Protein AF-A0A2E7UUU8-F1 (afdb_monomer_lite)

Structure (mmCIF, N/CA/C/O backbone):
data_AF-A0A2E7UUU8-F1
#
_entry.id   AF-A0A2E7UUU8-F1
#
loop_
_atom_site.group_PDB
_atom_site.id
_atom_site.type_symbol
_atom_site.label_atom_id
_atom_site.label_alt_id
_atom_site.label_comp_id
_atom_site.label_asym_id
_atom_site.label_entity_id
_atom_site.label_seq_id
_atom_site.pdbx_PDB_ins_code
_atom_site.Cartn_x
_atom_site.Cartn_y
_atom_site.Cartn_z
_atom_site.occupancy
_atom_site.B_iso_or_equiv
_atom_site.auth_seq_id
_atom_site.auth_comp_id
_atom_site.auth_asym_id
_atom_site.auth_atom_id
_atom_site.pdbx_PDB_model_num
ATOM 1 N N . MET A 1 1 ? 66.825 -18.551 -5.274 1.00 50.34 1 MET A N 1
ATOM 2 C CA . MET A 1 1 ? 65.572 -17.836 -5.600 1.00 50.34 1 MET A CA 1
ATOM 3 C C . MET A 1 1 ? 65.590 -16.459 -4.928 1.00 50.34 1 MET A C 1
ATOM 5 O O . MET A 1 1 ? 65.254 -16.399 -3.755 1.00 50.34 1 MET A O 1
ATOM 9 N N . PRO A 1 2 ? 66.037 -15.375 -5.595 1.00 51.25 2 PRO A N 1
ATOM 10 C CA . PRO A 1 2 ? 66.200 -14.062 -4.958 1.00 51.25 2 PRO A CA 1
ATOM 11 C C . PRO A 1 2 ? 65.206 -12.990 -5.459 1.00 51.25 2 PRO A C 1
ATOM 13 O O . PRO A 1 2 ? 65.529 -11.811 -5.439 1.00 51.25 2 PRO A O 1
ATOM 16 N N . PHE A 1 3 ? 64.010 -13.362 -5.936 1.00 51.62 3 PHE A N 1
ATOM 17 C CA . PHE A 1 3 ? 63.072 -12.394 -6.539 1.00 51.62 3 PHE A CA 1
ATOM 18 C C . PHE A 1 3 ? 62.131 -11.699 -5.531 1.00 51.62 3 PHE A C 1
ATOM 20 O O . PHE A 1 3 ? 61.594 -10.640 -5.831 1.00 51.62 3 PHE A O 1
ATOM 27 N N . LEU A 1 4 ? 61.955 -12.246 -4.319 1.00 53.69 4 LEU A N 1
ATOM 28 C CA . LEU A 1 4 ? 61.066 -11.677 -3.286 1.00 53.69 4 LEU A CA 1
ATOM 29 C C . LEU A 1 4 ? 61.738 -10.620 -2.388 1.00 53.69 4 LEU A C 1
ATOM 31 O O . LEU A 1 4 ? 61.044 -9.844 -1.738 1.00 53.69 4 LEU A O 1
ATOM 35 N N . ALA A 1 5 ? 63.074 -10.564 -2.365 1.00 53.97 5 ALA A N 1
ATOM 36 C CA . ALA A 1 5 ? 63.837 -9.615 -1.545 1.00 53.97 5 ALA A CA 1
ATOM 37 C C . ALA A 1 5 ? 63.998 -8.225 -2.195 1.00 53.97 5 ALA A C 1
ATOM 39 O O . ALA A 1 5 ? 64.491 -7.304 -1.554 1.00 53.97 5 ALA A O 1
ATOM 40 N N . ALA A 1 6 ? 63.595 -8.075 -3.461 1.00 54.97 6 ALA A N 1
ATOM 41 C CA . ALA A 1 6 ? 63.676 -6.818 -4.208 1.00 54.97 6 ALA A CA 1
ATOM 42 C C . ALA A 1 6 ? 62.384 -5.983 -4.142 1.00 54.97 6 ALA A C 1
ATOM 44 O O . ALA A 1 6 ? 62.321 -4.904 -4.727 1.00 54.97 6 ALA A O 1
ATOM 45 N N . ILE A 1 7 ? 61.344 -6.475 -3.460 1.00 57.22 7 ILE A N 1
ATOM 46 C CA . ILE A 1 7 ? 60.077 -5.757 -3.309 1.00 57.22 7 ILE A CA 1
ATOM 47 C C . ILE A 1 7 ? 60.214 -4.801 -2.114 1.00 57.22 7 ILE A C 1
ATOM 49 O O . ILE A 1 7 ? 60.430 -5.272 -0.995 1.00 57.22 7 ILE A O 1
ATOM 53 N N . PRO A 1 8 ? 60.093 -3.474 -2.307 1.00 61.09 8 PRO A N 1
ATOM 54 C CA . PRO A 1 8 ? 60.174 -2.510 -1.219 1.00 61.09 8 PRO A CA 1
ATOM 55 C C . PRO A 1 8 ? 58.851 -2.525 -0.442 1.00 61.09 8 PRO A C 1
ATOM 57 O O . PRO A 1 8 ? 57.949 -1.725 -0.691 1.00 61.09 8 PRO A O 1
ATOM 60 N N . TRP A 1 9 ? 58.719 -3.477 0.483 1.00 58.19 9 TRP A N 1
ATOM 61 C CA . TRP A 1 9 ? 57.518 -3.685 1.302 1.00 58.19 9 TRP A CA 1
ATOM 62 C C . TRP A 1 9 ? 57.097 -2.433 2.080 1.00 58.19 9 TRP A C 1
ATOM 64 O O . TRP A 1 9 ? 55.903 -2.167 2.210 1.00 58.19 9 TRP A O 1
ATOM 74 N N . ASP A 1 10 ? 58.063 -1.612 2.489 1.00 58.56 10 ASP A N 1
ATOM 75 C CA . ASP A 1 10 ? 57.815 -0.335 3.164 1.00 58.56 10 ASP A CA 1
ATOM 76 C C . ASP A 1 10 ? 57.071 0.662 2.260 1.00 58.56 10 ASP A C 1
ATOM 78 O O . ASP A 1 10 ? 56.195 1.396 2.715 1.00 58.56 10 ASP A O 1
ATOM 82 N N . LEU A 1 11 ? 57.348 0.645 0.952 1.00 55.25 11 LEU A N 1
ATOM 83 C CA . LEU A 1 11 ? 56.696 1.519 -0.025 1.00 55.25 11 LEU A CA 1
ATOM 84 C C . LEU A 1 11 ? 55.253 1.067 -0.304 1.00 55.25 11 LEU A C 1
ATOM 86 O O . LEU A 1 11 ? 54.361 1.899 -0.451 1.00 55.25 11 LEU A O 1
ATOM 90 N N . ILE A 1 12 ? 55.009 -0.248 -0.313 1.00 57.72 12 ILE A N 1
ATOM 91 C CA . ILE A 1 12 ? 53.668 -0.839 -0.453 1.00 57.72 12 ILE A CA 1
ATOM 92 C C . ILE A 1 12 ? 52.821 -0.558 0.796 1.00 57.72 12 ILE A C 1
ATOM 94 O O . ILE A 1 12 ? 51.648 -0.211 0.671 1.00 57.72 12 ILE A O 1
ATOM 98 N N . GLY A 1 13 ? 53.410 -0.643 1.993 1.00 55.09 13 GLY A N 1
ATOM 99 C CA . GLY A 1 13 ? 52.732 -0.321 3.252 1.00 55.09 13 GLY A CA 1
ATOM 100 C C . GLY A 1 13 ? 52.331 1.153 3.355 1.00 55.09 13 GLY A C 1
ATOM 101 O O . GLY A 1 13 ? 51.206 1.460 3.747 1.00 55.09 13 GLY A O 1
ATOM 102 N N . VAL A 1 14 ? 53.209 2.071 2.937 1.00 57.84 14 VAL A N 1
ATOM 103 C CA . VAL A 1 14 ? 52.932 3.518 2.944 1.00 57.84 14 VAL A CA 1
ATOM 104 C C . VAL A 1 14 ? 51.894 3.902 1.884 1.00 57.84 14 VAL A C 1
ATOM 106 O O . VAL A 1 14 ? 50.966 4.653 2.187 1.00 57.84 14 VAL A O 1
ATOM 109 N N . LEU A 1 15 ? 51.990 3.357 0.666 1.00 55.34 15 LEU A N 1
ATOM 110 C CA . LEU A 1 15 ? 51.003 3.607 -0.393 1.00 55.34 15 LEU A CA 1
ATOM 111 C C . LEU A 1 15 ? 49.636 2.985 -0.066 1.00 55.34 15 LEU A C 1
ATOM 113 O O . LEU A 1 15 ? 48.609 3.628 -0.277 1.00 55.34 15 LEU A O 1
ATOM 117 N N . GLY A 1 16 ? 49.610 1.781 0.513 1.00 54.69 16 GLY A N 1
ATOM 118 C CA . GLY A 1 16 ? 48.384 1.127 0.978 1.00 54.69 16 GLY A CA 1
ATOM 119 C C . GLY A 1 16 ? 47.723 1.865 2.148 1.00 54.69 16 GLY A C 1
ATOM 120 O O . GLY A 1 16 ? 46.508 2.059 2.148 1.00 54.69 16 GLY A O 1
ATOM 121 N N . GLY A 1 17 ? 48.517 2.355 3.107 1.00 55.34 17 GLY A N 1
ATOM 122 C CA . GLY A 1 17 ? 48.031 3.172 4.222 1.00 55.34 17 GLY A CA 1
ATOM 123 C C . GLY A 1 17 ? 47.460 4.519 3.769 1.00 55.34 17 GLY A C 1
ATOM 124 O O . GLY A 1 17 ? 46.378 4.910 4.209 1.00 55.34 17 GLY A O 1
ATOM 125 N N . ALA A 1 18 ? 48.129 5.198 2.832 1.00 57.34 18 ALA A N 1
ATOM 126 C CA . ALA A 1 18 ? 47.637 6.444 2.245 1.00 57.34 18 ALA A CA 1
ATOM 127 C C . ALA A 1 18 ? 46.331 6.239 1.454 1.00 57.34 18 ALA A C 1
ATOM 129 O O . ALA A 1 18 ? 45.430 7.076 1.530 1.00 57.34 18 ALA A O 1
ATOM 130 N N . PHE A 1 19 ? 46.188 5.106 0.756 1.00 55.34 19 PHE A N 1
ATOM 131 C CA . PHE A 1 19 ? 44.967 4.751 0.027 1.00 55.34 19 PHE A CA 1
ATOM 132 C C . PHE A 1 19 ? 43.792 4.424 0.967 1.00 55.34 19 PHE A C 1
ATOM 134 O O . PHE A 1 19 ? 42.672 4.886 0.741 1.00 55.34 19 PHE A O 1
ATOM 141 N N . CYS A 1 20 ? 44.035 3.701 2.067 1.00 56.41 20 CYS A N 1
ATOM 142 C CA . CYS A 1 20 ? 43.022 3.436 3.098 1.00 56.41 20 CYS A CA 1
ATOM 143 C C . CYS A 1 20 ? 42.560 4.719 3.806 1.00 56.41 20 CYS A C 1
ATOM 145 O O . CYS A 1 20 ? 41.362 4.927 3.978 1.00 56.41 20 CYS A O 1
ATOM 147 N N . CYS A 1 21 ? 43.478 5.620 4.165 1.00 56.47 21 CYS A N 1
ATOM 148 C CA . CYS A 1 21 ? 43.104 6.900 4.770 1.00 56.47 21 CYS A CA 1
ATOM 149 C C . CYS A 1 21 ? 42.363 7.810 3.774 1.00 56.47 21 CYS A C 1
ATOM 151 O O . CYS A 1 21 ? 41.344 8.401 4.126 1.00 56.47 21 CYS A O 1
ATOM 153 N N . GLY A 1 22 ? 42.822 7.889 2.519 1.00 51.03 22 GLY A N 1
ATOM 154 C CA . GLY A 1 22 ? 42.181 8.699 1.478 1.00 51.03 22 GLY A CA 1
ATOM 155 C C . GLY A 1 22 ? 40.771 8.221 1.115 1.00 51.03 22 GLY A C 1
ATOM 156 O O . GLY A 1 22 ? 39.856 9.034 0.990 1.00 51.03 22 GLY A O 1
ATOM 157 N N . SER A 1 23 ? 40.565 6.905 1.016 1.00 56.44 23 SER A N 1
ATOM 158 C CA . SER A 1 23 ? 39.242 6.320 0.757 1.00 56.44 23 SER A CA 1
ATOM 159 C C . SER A 1 23 ? 38.276 6.511 1.928 1.00 56.44 23 SER A C 1
ATOM 161 O O . SER A 1 23 ? 37.105 6.807 1.692 1.00 56.44 23 SER A O 1
ATOM 163 N N . LEU A 1 24 ? 38.757 6.455 3.177 1.00 58.88 24 LEU A N 1
ATOM 164 C CA . LEU A 1 24 ? 37.942 6.758 4.357 1.00 58.88 24 LEU A CA 1
ATOM 165 C C . LEU A 1 24 ? 37.477 8.225 4.369 1.00 58.88 24 LEU A C 1
ATOM 167 O O . LEU A 1 24 ? 36.315 8.498 4.664 1.00 58.88 24 LEU A O 1
ATOM 171 N N . PHE A 1 25 ? 38.354 9.165 3.994 1.00 55.62 25 PHE A N 1
ATOM 172 C CA . PHE A 1 25 ? 38.006 10.585 3.874 1.00 55.62 25 PHE A CA 1
ATOM 173 C C . PHE A 1 25 ? 36.991 10.851 2.756 1.00 55.62 25 PHE A C 1
ATOM 175 O O . PHE A 1 25 ? 36.066 11.635 2.959 1.00 55.62 25 PHE A O 1
ATOM 182 N N . LEU A 1 26 ? 37.107 10.175 1.609 1.00 56.97 26 LEU A N 1
ATOM 183 C CA . LEU A 1 26 ? 36.123 10.267 0.524 1.00 56.97 26 LEU A CA 1
ATOM 184 C C . LEU A 1 26 ? 34.770 9.660 0.922 1.00 56.97 26 LEU A C 1
ATOM 186 O O . LEU A 1 26 ? 33.731 10.230 0.596 1.00 56.97 26 LEU A O 1
ATOM 190 N N . PHE A 1 27 ? 34.763 8.565 1.688 1.00 57.38 27 PHE A N 1
ATOM 191 C CA . PHE A 1 27 ? 33.538 7.980 2.242 1.00 57.38 27 PHE A CA 1
ATOM 192 C C . PHE A 1 27 ? 32.871 8.895 3.277 1.00 57.38 27 PHE A C 1
ATOM 194 O O . PHE A 1 27 ? 31.652 9.074 3.260 1.00 57.38 27 PHE A O 1
ATOM 201 N N . LEU A 1 28 ? 33.655 9.520 4.158 1.00 58.47 28 LEU A N 1
ATOM 202 C CA . LEU A 1 28 ? 33.156 10.495 5.130 1.00 58.47 28 LEU A CA 1
ATOM 203 C C . LEU A 1 28 ? 32.631 11.759 4.440 1.00 58.47 28 LEU A C 1
ATOM 205 O O . LEU A 1 28 ? 31.547 12.222 4.773 1.00 58.47 28 LEU A O 1
ATOM 209 N N . ALA A 1 29 ? 33.331 12.279 3.432 1.00 52.25 29 ALA A N 1
ATOM 210 C CA . ALA A 1 29 ? 32.868 13.423 2.650 1.00 52.25 29 ALA A CA 1
ATOM 211 C C . ALA A 1 29 ? 31.612 13.089 1.826 1.00 52.25 29 ALA A C 1
ATOM 213 O O . ALA A 1 29 ? 30.692 13.902 1.757 1.00 52.25 29 ALA A O 1
ATOM 214 N N . GLY A 1 30 ? 31.535 11.881 1.260 1.00 45.62 30 GLY A N 1
ATOM 215 C CA . GLY A 1 30 ? 30.370 11.384 0.529 1.00 45.62 30 GLY A CA 1
ATOM 216 C C . GLY A 1 30 ? 29.147 11.203 1.427 1.00 45.62 30 GLY A C 1
ATOM 217 O O . GLY A 1 30 ? 28.064 11.681 1.101 1.00 45.62 30 GLY A O 1
ATOM 218 N N . THR A 1 31 ? 29.315 10.593 2.602 1.00 54.84 31 THR A N 1
ATOM 219 C CA . THR A 1 31 ? 28.220 10.436 3.576 1.00 54.84 31 THR A CA 1
ATOM 220 C C . THR A 1 31 ? 27.781 11.779 4.155 1.00 54.84 31 THR A C 1
ATOM 222 O O . THR A 1 31 ? 26.580 12.023 4.253 1.00 54.84 31 THR A O 1
ATOM 225 N N . LEU A 1 32 ? 28.708 12.699 4.443 1.00 55.03 32 LEU A N 1
ATOM 226 C CA . LEU A 1 32 ? 28.375 14.060 4.869 1.00 55.03 32 LEU A CA 1
ATOM 227 C C . LEU A 1 32 ? 27.651 14.836 3.756 1.00 55.03 32 LEU A C 1
ATOM 229 O O . LEU A 1 32 ? 26.670 15.518 4.034 1.00 55.03 32 LEU A O 1
ATOM 233 N N . GLY A 1 33 ? 28.070 14.678 2.498 1.00 43.12 33 GLY A N 1
ATOM 234 C CA . GLY A 1 33 ? 27.409 15.253 1.324 1.00 43.12 33 GLY A CA 1
ATOM 235 C C . GLY A 1 33 ? 25.986 14.729 1.130 1.00 43.12 33 GLY A C 1
ATOM 236 O O . GLY A 1 33 ? 25.077 15.521 0.908 1.00 43.12 33 GLY A O 1
ATOM 237 N N . VAL A 1 34 ? 25.756 13.424 1.314 1.00 52.41 34 VAL A N 1
ATOM 238 C CA . VAL A 1 34 ? 24.414 12.813 1.274 1.00 52.41 34 VAL A CA 1
ATOM 239 C C . VAL A 1 34 ? 23.550 13.276 2.450 1.00 52.41 34 VAL A C 1
ATOM 241 O O . VAL A 1 34 ? 22.361 13.530 2.266 1.00 52.41 34 VAL A O 1
ATOM 244 N N . ILE A 1 35 ? 24.121 13.435 3.648 1.00 53.38 35 ILE A N 1
ATOM 245 C CA . ILE A 1 35 ? 23.406 13.955 4.825 1.00 53.38 35 ILE A CA 1
ATOM 246 C C . ILE A 1 35 ? 23.038 15.432 4.633 1.00 53.38 35 ILE A C 1
ATOM 248 O O . ILE A 1 35 ? 21.914 15.814 4.953 1.00 53.38 35 ILE A O 1
ATOM 252 N N . ILE A 1 36 ? 23.943 16.253 4.089 1.00 55.56 36 ILE A N 1
ATOM 253 C CA . ILE A 1 36 ? 23.690 17.668 3.783 1.00 55.56 36 ILE A CA 1
ATOM 254 C C . ILE A 1 36 ? 22.680 17.796 2.638 1.00 55.56 36 ILE A C 1
ATOM 256 O O . ILE A 1 36 ? 21.756 18.594 2.728 1.00 55.56 36 ILE A O 1
ATOM 260 N N . TYR A 1 37 ? 22.777 16.967 1.599 1.00 45.19 37 TYR A N 1
ATOM 261 C CA . TYR A 1 37 ? 21.795 16.935 0.518 1.00 45.19 37 TYR A CA 1
ATOM 262 C C . TYR A 1 37 ? 20.408 16.522 1.037 1.00 45.19 37 TYR A C 1
ATOM 264 O O . TYR A 1 37 ? 19.432 17.230 0.807 1.00 45.19 37 TYR A O 1
ATOM 272 N N . ARG A 1 38 ? 20.314 15.457 1.849 1.00 50.25 38 ARG A N 1
ATOM 273 C CA . ARG A 1 38 ? 19.061 15.044 2.514 1.00 50.25 38 ARG A CA 1
ATOM 274 C C . ARG A 1 38 ? 18.546 16.057 3.538 1.00 50.25 38 ARG A C 1
ATOM 276 O O . ARG A 1 38 ? 17.356 16.050 3.844 1.00 50.25 38 ARG A O 1
ATOM 283 N N . SER A 1 39 ? 19.408 16.894 4.116 1.00 45.81 39 SER A N 1
ATOM 284 C CA . SER A 1 39 ? 18.982 17.954 5.036 1.00 45.81 39 SER A CA 1
ATOM 285 C C . SER A 1 39 ? 18.522 19.208 4.294 1.00 45.81 39 SER A C 1
ATOM 287 O O . SER A 1 39 ? 17.608 19.869 4.776 1.00 45.81 39 SER A O 1
ATOM 289 N N . GLN A 1 40 ? 19.066 19.485 3.104 1.00 46.78 40 GLN A N 1
ATOM 290 C CA . GLN A 1 40 ? 18.624 20.570 2.224 1.00 46.78 40 GLN A CA 1
ATOM 291 C C . GLN A 1 40 ? 17.344 20.229 1.445 1.00 46.78 40 GLN A C 1
ATOM 293 O O . GLN A 1 40 ? 16.561 21.130 1.160 1.00 46.78 40 GLN A O 1
ATOM 298 N N . THR A 1 41 ? 17.074 18.950 1.155 1.00 41.62 41 THR A N 1
ATOM 299 C CA . THR A 1 41 ? 15.791 18.516 0.565 1.00 41.62 41 THR A CA 1
ATOM 300 C C . THR A 1 41 ? 14.657 18.403 1.585 1.00 41.62 41 THR A C 1
ATOM 302 O O . THR A 1 41 ? 13.493 18.255 1.202 1.00 41.62 41 THR A O 1
ATOM 305 N N . LYS A 1 42 ? 14.941 18.529 2.890 1.00 40.28 42 LYS A N 1
ATOM 306 C CA . LYS A 1 42 ? 13.892 18.789 3.879 1.00 40.28 42 LYS A CA 1
ATOM 307 C C . LYS A 1 42 ? 13.397 20.209 3.653 1.00 40.28 42 LYS A C 1
ATOM 309 O O . LYS A 1 42 ? 13.989 21.161 4.152 1.00 40.28 42 LYS A O 1
ATOM 314 N N . ASN A 1 43 ? 12.295 20.327 2.914 1.00 47.03 43 ASN A N 1
ATOM 315 C CA . ASN A 1 43 ? 11.516 21.556 2.837 1.00 47.03 43 ASN A CA 1
ATOM 316 C C . ASN A 1 43 ? 11.444 22.192 4.237 1.00 47.03 43 ASN A C 1
ATOM 318 O O . ASN A 1 43 ? 11.150 21.465 5.201 1.00 47.03 43 ASN A O 1
ATOM 322 N N . PRO A 1 44 ? 11.733 23.500 4.377 1.00 45.09 44 PRO A N 1
ATOM 323 C CA . PRO A 1 44 ? 11.621 24.169 5.660 1.00 45.09 44 PRO A CA 1
ATOM 324 C C . PRO A 1 44 ? 10.234 23.879 6.224 1.00 45.09 44 PRO A C 1
ATOM 326 O O . PRO A 1 44 ? 9.231 23.933 5.510 1.00 45.09 44 PRO A O 1
ATOM 329 N N . ILE A 1 45 ? 10.197 23.478 7.495 1.00 49.75 45 ILE A N 1
ATOM 330 C CA . ILE A 1 45 ? 8.948 23.276 8.218 1.00 49.75 45 ILE A CA 1
ATOM 331 C C . ILE A 1 45 ? 8.276 24.641 8.222 1.00 49.75 45 ILE A C 1
ATOM 333 O O . ILE A 1 45 ? 8.709 25.528 8.952 1.00 49.75 45 ILE A O 1
ATOM 337 N N . ASP A 1 46 ? 7.283 24.821 7.358 1.00 51.81 46 ASP A N 1
ATOM 338 C CA . ASP A 1 46 ? 6.464 26.019 7.357 1.00 51.81 46 ASP A CA 1
ATOM 339 C C . ASP A 1 46 ? 5.877 26.157 8.765 1.00 51.81 46 ASP A C 1
ATOM 341 O O . ASP A 1 46 ? 5.127 25.298 9.232 1.00 51.81 46 ASP A O 1
ATOM 345 N N . ALA A 1 47 ? 6.308 27.196 9.479 1.00 54.16 47 ALA A N 1
ATOM 346 C CA . ALA A 1 47 ? 5.894 27.462 10.851 1.00 54.16 47 ALA A CA 1
ATOM 347 C C . ALA A 1 47 ? 4.394 27.798 10.941 1.00 54.16 47 ALA A C 1
ATOM 349 O O . ALA A 1 47 ? 3.833 27.768 12.034 1.00 54.16 47 ALA A O 1
ATOM 350 N N . ASN A 1 48 ? 3.753 28.067 9.797 1.00 53.28 48 ASN A N 1
ATOM 351 C CA . ASN A 1 48 ? 2.316 28.273 9.663 1.00 53.28 48 ASN A CA 1
ATOM 352 C C . ASN A 1 48 ? 1.576 27.034 9.132 1.00 53.28 48 ASN A C 1
ATOM 354 O O . ASN A 1 48 ? 0.360 27.090 8.943 1.00 53.28 48 ASN A O 1
ATOM 358 N N . ALA A 1 49 ? 2.266 25.911 8.891 1.00 53.44 49 ALA A N 1
ATOM 359 C CA . ALA A 1 49 ? 1.597 24.676 8.512 1.00 53.44 49 ALA A CA 1
ATOM 360 C C . ALA A 1 49 ? 0.717 24.180 9.671 1.00 53.44 49 ALA A C 1
ATOM 362 O O . ALA A 1 49 ? 1.133 24.249 10.834 1.00 53.44 49 ALA A O 1
ATOM 363 N N . PRO A 1 50 ? -0.482 23.640 9.378 1.00 53.59 50 PRO A N 1
ATOM 364 C CA . PRO A 1 50 ? -1.326 23.042 10.401 1.00 53.59 50 PRO A CA 1
ATOM 365 C C . PRO A 1 50 ? -0.529 22.002 11.206 1.00 53.59 50 PRO A C 1
ATOM 367 O O . PRO A 1 50 ? 0.371 21.351 10.654 1.00 53.59 50 PRO A O 1
ATOM 370 N N . PRO A 1 51 ? -0.824 21.848 12.513 1.00 57.00 51 PRO A N 1
ATOM 371 C CA . PRO A 1 51 ? -0.088 20.940 13.379 1.00 57.00 51 PRO A CA 1
ATOM 372 C C . PRO A 1 51 ? -0.017 19.561 12.732 1.00 57.00 51 PRO A C 1
ATOM 374 O O . PRO A 1 51 ? -1.019 19.040 12.240 1.00 57.00 51 PRO A O 1
ATOM 377 N N . ARG A 1 52 ? 1.193 18.990 12.704 1.00 55.34 52 ARG A N 1
ATOM 378 C CA . ARG A 1 52 ? 1.424 17.689 12.073 1.00 55.34 52 ARG A CA 1
ATOM 379 C C . ARG A 1 52 ? 0.432 16.679 12.646 1.00 55.34 52 ARG A C 1
ATOM 381 O O . ARG A 1 52 ? 0.344 16.590 13.877 1.00 55.34 52 ARG A O 1
ATOM 388 N N . PRO A 1 53 ? -0.261 15.901 11.800 1.00 57.59 53 PRO A N 1
ATOM 389 C CA . PRO A 1 53 ? -1.099 14.838 12.306 1.00 57.59 53 PRO A CA 1
ATOM 390 C C . PRO A 1 53 ? -0.240 13.903 13.155 1.00 57.59 53 PRO A C 1
ATOM 392 O O . PRO A 1 53 ? 0.810 13.427 12.710 1.00 57.59 53 PRO A O 1
ATOM 395 N N . ARG A 1 54 ? -0.637 13.701 14.413 1.00 60.47 54 ARG A N 1
ATOM 396 C CA . ARG A 1 54 ? 0.017 12.711 15.266 1.00 60.47 54 ARG A CA 1
ATOM 397 C C . ARG A 1 54 ? -0.380 11.342 14.747 1.00 60.47 54 ARG A C 1
ATOM 399 O O . ARG A 1 54 ? -1.558 11.091 14.518 1.00 60.47 54 ARG A O 1
ATOM 406 N N . LEU A 1 55 ? 0.605 10.469 14.583 1.00 65.88 55 LEU A N 1
ATOM 407 C CA . LEU A 1 55 ? 0.348 9.071 14.281 1.00 65.88 55 LEU A CA 1
ATOM 408 C C . LEU A 1 55 ? -0.475 8.491 15.440 1.00 65.88 55 LEU A C 1
ATOM 410 O O . LEU A 1 55 ? -0.004 8.559 16.580 1.00 65.88 55 LEU A O 1
ATOM 414 N N . PRO A 1 56 ? -1.681 7.945 15.195 1.00 64.75 56 PRO A N 1
ATOM 415 C CA . PRO A 1 56 ? -2.391 7.208 16.227 1.00 64.75 56 PRO A CA 1
ATOM 416 C C . PRO A 1 56 ? -1.488 6.082 16.737 1.00 64.75 56 PRO A C 1
ATOM 418 O O . PRO A 1 56 ? -0.745 5.480 15.952 1.00 64.75 56 PRO A O 1
ATOM 421 N N . ALA A 1 57 ? -1.536 5.781 18.031 1.00 67.88 57 ALA A N 1
ATOM 422 C CA . ALA A 1 57 ? -1.043 4.486 18.479 1.00 67.88 57 ALA A CA 1
ATOM 423 C C . ALA A 1 57 ? -1.873 3.406 17.773 1.00 67.88 57 ALA A C 1
ATOM 425 O O . ALA A 1 57 ? -3.065 3.601 17.541 1.00 67.88 57 ALA A O 1
ATOM 426 N N . GLU A 1 58 ? -1.253 2.291 17.397 1.00 77.12 58 GLU A N 1
ATOM 427 C CA . GLU A 1 58 ? -2.026 1.170 16.877 1.00 77.12 58 GLU A CA 1
ATOM 428 C C . GLU A 1 58 ? -2.884 0.616 18.015 1.00 77.12 58 GLU A C 1
ATOM 430 O O . GLU A 1 58 ? -2.372 -0.002 18.952 1.00 77.12 58 GLU A O 1
ATOM 435 N N . SER A 1 59 ? -4.183 0.913 17.970 1.00 83.69 59 SER A N 1
ATOM 436 C CA . SER A 1 59 ? -5.132 0.419 18.956 1.00 83.69 59 SER A CA 1
ATOM 437 C C . SER A 1 59 ? -5.178 -1.117 18.897 1.00 83.69 59 SER A C 1
ATOM 439 O O . SER A 1 59 ? -4.935 -1.707 17.836 1.00 83.69 59 SER A O 1
ATOM 441 N N . PRO A 1 60 ? -5.519 -1.809 20.002 1.00 87.69 60 PRO A N 1
ATOM 442 C CA . PRO A 1 60 ? -5.762 -3.254 19.972 1.00 87.69 60 PRO A CA 1
ATOM 443 C C . PRO A 1 60 ? -6.781 -3.662 18.898 1.00 87.69 60 PRO A C 1
ATOM 445 O O . PRO A 1 60 ? -6.709 -4.751 18.335 1.00 87.69 60 PRO A O 1
ATOM 448 N N . GLU A 1 61 ? -7.706 -2.760 18.588 1.00 87.88 61 GLU A N 1
ATOM 449 C CA . GLU A 1 61 ? -8.740 -2.914 17.575 1.00 87.88 61 GLU A CA 1
ATOM 450 C C . GLU A 1 61 ? -8.184 -2.830 16.151 1.00 87.88 61 GLU A C 1
ATOM 452 O O . GLU A 1 61 ? -8.471 -3.708 15.338 1.00 87.88 61 GLU A O 1
ATOM 457 N N . THR A 1 62 ? -7.331 -1.840 15.865 1.00 86.12 62 THR A N 1
ATOM 458 C CA . THR A 1 62 ? -6.602 -1.749 14.589 1.00 86.12 62 THR A CA 1
ATOM 459 C C . THR A 1 62 ? -5.701 -2.968 14.400 1.00 86.12 62 THR A C 1
ATOM 461 O O . THR A 1 62 ? -5.688 -3.568 13.324 1.00 86.12 62 THR A O 1
ATOM 464 N N . ARG A 1 63 ? -5.008 -3.406 15.459 1.00 89.06 63 ARG A N 1
ATOM 465 C CA . ARG A 1 63 ? -4.199 -4.632 15.429 1.00 89.06 63 ARG A CA 1
ATOM 466 C C . ARG A 1 63 ? -5.056 -5.851 15.099 1.00 89.06 63 ARG A C 1
ATOM 468 O O . ARG A 1 63 ? -4.708 -6.622 14.211 1.00 89.06 63 ARG A O 1
ATOM 475 N N . SER A 1 64 ? -6.194 -6.005 15.772 1.00 91.00 64 SER A N 1
ATOM 476 C CA . SER A 1 64 ? -7.136 -7.093 15.502 1.00 91.00 64 SER A CA 1
ATOM 477 C C . SER A 1 64 ? -7.623 -7.070 14.052 1.00 91.00 64 SER A C 1
ATOM 479 O O . SER A 1 64 ? -7.600 -8.104 13.389 1.00 91.00 64 SER A O 1
ATOM 481 N N . MET A 1 65 ? -7.980 -5.900 13.514 1.00 91.44 65 MET A N 1
ATOM 482 C CA . MET A 1 65 ? -8.373 -5.735 12.111 1.00 91.44 65 MET A CA 1
ATOM 483 C C . MET A 1 65 ? -7.266 -6.194 11.154 1.00 91.44 65 MET A C 1
ATOM 485 O O . MET A 1 65 ? -7.537 -6.974 10.240 1.00 91.44 65 MET A O 1
ATOM 489 N N . LEU A 1 66 ? -6.020 -5.758 11.368 1.00 91.75 66 LEU A N 1
ATOM 490 C CA . LEU A 1 66 ? -4.896 -6.148 10.515 1.00 91.75 66 LEU A CA 1
ATOM 491 C C . LEU A 1 66 ? -4.713 -7.668 10.486 1.00 91.75 66 LEU A C 1
ATOM 493 O O . LEU A 1 66 ? -4.541 -8.237 9.410 1.00 91.75 66 LEU A O 1
ATOM 497 N N . LEU A 1 67 ? -4.788 -8.319 11.648 1.00 93.75 67 LEU A N 1
ATOM 498 C CA . LEU A 1 67 ? -4.518 -9.752 11.768 1.00 93.75 67 LEU A CA 1
ATOM 499 C C . LEU A 1 67 ? -5.699 -10.641 11.356 1.00 93.75 67 LEU A C 1
ATOM 501 O O . LEU A 1 67 ? -5.486 -11.715 10.802 1.00 93.75 67 LEU A O 1
ATOM 505 N N . SER A 1 68 ? -6.938 -10.216 11.616 1.00 93.31 68 SER A N 1
ATOM 506 C CA . SER A 1 68 ? -8.134 -11.049 11.408 1.00 93.31 68 SER A CA 1
ATOM 507 C C . SER A 1 68 ? -8.902 -10.739 10.125 1.00 93.31 68 SER A C 1
ATOM 509 O O . SER A 1 68 ? -9.430 -11.656 9.504 1.00 93.31 68 SER A O 1
ATOM 511 N N . VAL A 1 69 ? -8.966 -9.469 9.717 1.00 93.25 69 VAL A N 1
ATOM 512 C CA . VAL A 1 69 ? -9.740 -9.035 8.543 1.00 93.25 69 VAL A CA 1
ATOM 513 C C . VAL A 1 69 ? -8.837 -8.914 7.325 1.00 93.25 69 VAL A C 1
ATOM 515 O O . VAL A 1 69 ? -9.167 -9.401 6.251 1.00 93.25 69 VAL A O 1
ATOM 518 N N . VAL A 1 70 ? -7.679 -8.276 7.495 1.00 94.00 70 VAL A N 1
ATOM 519 C CA . VAL A 1 70 ? -6.768 -7.958 6.384 1.00 94.00 70 VAL A CA 1
ATOM 520 C C . VAL A 1 70 ? -5.768 -9.096 6.108 1.00 94.00 70 VAL A C 1
ATOM 522 O O . VAL A 1 70 ? -5.135 -9.126 5.048 1.00 94.00 70 VAL A O 1
ATOM 525 N N . GLY A 1 71 ? -5.648 -10.049 7.040 1.00 93.38 71 GLY A N 1
ATOM 526 C CA . GLY A 1 71 ? -4.851 -11.270 6.890 1.00 93.38 71 GLY A CA 1
ATOM 527 C C . GLY A 1 71 ? -3.348 -11.083 7.096 1.00 93.38 71 GLY A C 1
ATOM 528 O O . GLY A 1 71 ? -2.555 -11.884 6.605 1.00 93.38 71 GLY A O 1
ATOM 529 N N . TYR A 1 72 ? -2.934 -10.022 7.790 1.00 94.50 72 TYR A N 1
ATOM 530 C CA . TYR A 1 72 ? -1.538 -9.843 8.169 1.00 94.50 72 TYR A CA 1
ATOM 531 C C . TYR A 1 72 ? -1.115 -10.822 9.270 1.00 94.50 72 TYR A C 1
ATOM 533 O O . TYR A 1 72 ? -1.884 -11.174 10.158 1.00 94.50 72 TYR A O 1
ATOM 541 N N . GLN A 1 73 ? 0.157 -11.198 9.252 1.00 95.38 73 GLN A N 1
ATOM 542 C CA . GLN A 1 73 ? 0.838 -11.939 10.304 1.00 95.38 73 GLN A CA 1
ATOM 543 C C . GLN A 1 73 ? 1.895 -11.053 10.956 1.00 95.38 73 GLN A C 1
ATOM 545 O O . GLN A 1 73 ? 2.518 -10.216 10.297 1.00 95.38 73 GLN A O 1
ATOM 550 N N . GLU A 1 74 ? 2.112 -11.232 12.256 1.00 91.81 74 GLU A N 1
ATOM 551 C CA . GLU A 1 74 ? 3.185 -10.538 12.964 1.00 91.81 74 GLU A CA 1
ATOM 552 C C . GLU A 1 74 ? 4.544 -11.097 12.570 1.00 91.81 74 GLU A C 1
ATOM 554 O O . GLU A 1 74 ? 4.779 -12.300 12.638 1.00 91.81 74 GLU A O 1
ATOM 559 N N . SER A 1 75 ? 5.442 -10.197 12.174 1.00 86.94 75 SER A N 1
ATOM 560 C CA . SER A 1 75 ? 6.831 -10.534 11.882 1.00 86.94 75 SER A CA 1
ATOM 561 C C . SER A 1 75 ? 7.763 -9.952 12.945 1.00 86.94 75 SER A C 1
ATOM 563 O O . SER A 1 75 ? 8.608 -10.668 13.470 1.00 86.94 75 SER A O 1
ATOM 565 N N . HIS A 1 76 ? 7.603 -8.666 13.281 1.00 82.19 76 HIS A N 1
ATOM 566 C CA . HIS A 1 76 ? 8.403 -7.943 14.280 1.00 82.19 76 HIS A CA 1
ATOM 567 C C . HIS A 1 76 ? 7.540 -6.885 14.995 1.00 82.19 76 HIS A C 1
ATOM 569 O O . HIS A 1 76 ? 6.404 -6.638 14.598 1.00 82.19 76 HIS A O 1
ATOM 575 N N . THR A 1 77 ? 8.093 -6.192 16.001 1.00 78.75 77 THR A N 1
ATOM 576 C CA . THR A 1 77 ? 7.398 -5.192 16.847 1.00 78.75 77 THR A CA 1
ATOM 577 C C . THR A 1 77 ? 6.606 -4.126 16.075 1.00 78.75 77 THR A C 1
ATOM 579 O O . THR A 1 77 ? 5.596 -3.632 16.568 1.00 78.75 77 THR A O 1
ATOM 582 N N . HIS A 1 78 ? 7.034 -3.783 14.858 1.00 82.62 78 HIS A N 1
ATOM 583 C CA . HIS A 1 78 ? 6.374 -2.792 14.001 1.00 82.62 78 HIS A CA 1
ATOM 584 C C . HIS A 1 78 ? 6.132 -3.293 12.578 1.00 82.62 78 HIS A C 1
ATOM 586 O O . HIS A 1 78 ? 5.796 -2.488 11.715 1.00 82.62 78 HIS A O 1
ATOM 592 N N . ALA A 1 79 ? 6.347 -4.586 12.321 1.00 86.88 79 ALA A N 1
ATOM 593 C CA . ALA A 1 79 ? 6.316 -5.150 10.979 1.00 86.88 79 ALA A CA 1
ATOM 594 C C . ALA A 1 79 ? 5.343 -6.318 10.896 1.00 86.88 79 ALA A C 1
ATOM 596 O O . ALA A 1 79 ? 5.343 -7.225 11.736 1.00 86.88 79 ALA A O 1
ATOM 597 N N . ARG A 1 80 ? 4.544 -6.302 9.837 1.00 91.88 80 ARG A N 1
ATOM 598 C CA . ARG A 1 80 ? 3.548 -7.322 9.540 1.00 91.88 80 ARG A CA 1
ATOM 599 C C . ARG A 1 80 ? 3.648 -7.742 8.094 1.00 91.88 80 ARG A C 1
ATOM 601 O O . ARG A 1 80 ? 3.986 -6.921 7.252 1.00 91.88 80 ARG A O 1
ATOM 608 N N . VAL A 1 81 ? 3.317 -8.989 7.797 1.00 93.94 81 VAL A N 1
ATOM 609 C CA . VAL A 1 81 ? 3.400 -9.527 6.435 1.00 93.94 81 VAL A CA 1
ATOM 610 C C . VAL A 1 81 ? 2.078 -10.161 6.038 1.00 93.94 81 VAL A C 1
ATOM 612 O O . VAL A 1 81 ? 1.459 -10.840 6.848 1.00 93.94 81 VAL A O 1
ATOM 615 N N . ARG A 1 82 ? 1.643 -9.945 4.799 1.00 95.00 82 ARG A N 1
ATOM 616 C CA . ARG A 1 82 ? 0.548 -10.696 4.175 1.00 95.00 82 ARG A CA 1
ATOM 617 C C . ARG A 1 82 ? 0.925 -11.095 2.760 1.00 95.00 82 ARG A C 1
ATOM 619 O O . ARG A 1 82 ? 1.760 -10.437 2.151 1.00 95.00 82 ARG A O 1
ATOM 626 N N . GLU A 1 83 ? 0.292 -12.123 2.221 1.00 95.31 83 GLU A N 1
ATOM 627 C CA . GLU A 1 83 ? 0.417 -12.453 0.802 1.00 95.31 83 GLU A CA 1
ATOM 628 C C . GLU A 1 83 ? -0.704 -11.778 -0.000 1.00 95.31 83 GLU A C 1
ATOM 630 O O . GLU A 1 83 ? -1.861 -11.760 0.425 1.00 95.31 83 GLU A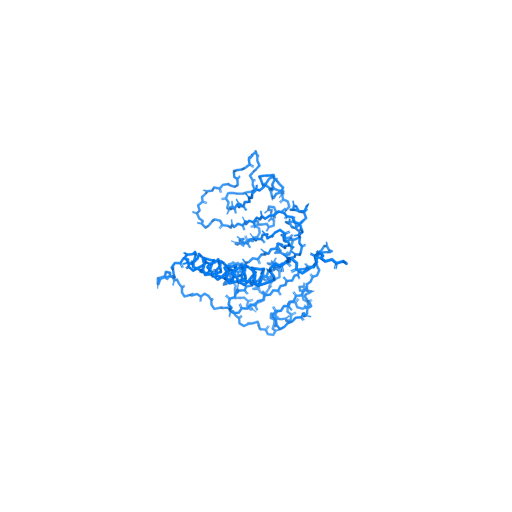 O 1
ATOM 635 N N . ARG A 1 84 ? -0.370 -11.231 -1.171 1.00 95.69 84 ARG A N 1
ATOM 6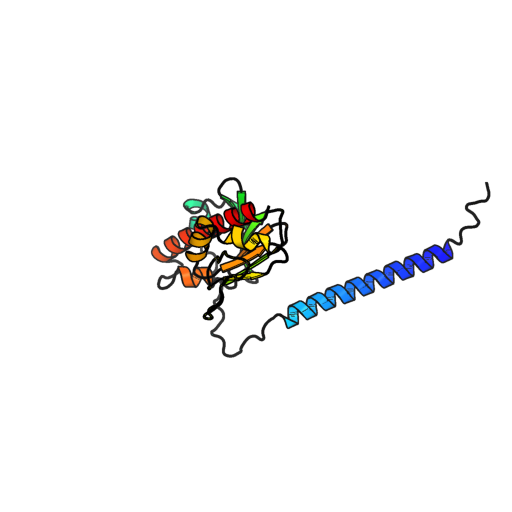36 C CA . ARG A 1 84 ? -1.333 -10.771 -2.175 1.00 95.69 84 ARG A CA 1
ATOM 637 C C . ARG A 1 84 ? -0.893 -11.295 -3.540 1.00 95.69 84 ARG A C 1
ATOM 639 O O . ARG A 1 84 ? 0.212 -10.996 -3.973 1.00 95.69 84 ARG A O 1
ATOM 646 N N . TRP A 1 85 ? -1.737 -12.104 -4.183 1.00 94.75 85 TRP A N 1
ATOM 647 C CA . TRP A 1 85 ? -1.483 -12.706 -5.506 1.00 94.75 85 TRP A CA 1
ATOM 648 C C . TRP A 1 85 ? -0.097 -13.366 -5.638 1.00 94.75 85 TRP A C 1
ATOM 650 O O . TRP A 1 85 ? 0.616 -13.157 -6.613 1.00 94.75 85 TRP A O 1
ATOM 660 N N . GLY A 1 86 ? 0.304 -14.150 -4.632 1.00 91.69 86 GLY A N 1
ATOM 661 C CA . GLY A 1 86 ? 1.597 -14.838 -4.621 1.00 91.69 86 GLY A CA 1
ATOM 662 C C . GLY A 1 86 ? 2.804 -13.958 -4.274 1.00 91.69 86 GLY A C 1
ATOM 663 O O . GLY A 1 86 ? 3.921 -14.469 -4.227 1.00 91.69 86 GLY A O 1
ATOM 664 N N . ARG A 1 87 ? 2.616 -12.658 -3.997 1.00 92.12 87 ARG A N 1
ATOM 665 C CA . ARG A 1 87 ? 3.686 -11.759 -3.541 1.00 92.12 87 ARG A CA 1
ATOM 666 C C . ARG A 1 87 ? 3.560 -11.423 -2.052 1.00 92.12 87 ARG A C 1
ATOM 668 O O . ARG A 1 87 ? 2.470 -11.074 -1.590 1.00 92.12 87 ARG A O 1
ATOM 675 N N . PRO A 1 88 ? 4.665 -11.461 -1.283 1.00 93.62 88 PRO A N 1
ATOM 676 C CA . PRO A 1 88 ? 4.664 -10.994 0.094 1.00 93.62 88 PRO A CA 1
ATOM 677 C C . PRO A 1 88 ? 4.629 -9.462 0.140 1.00 93.62 88 PRO A C 1
ATOM 679 O O . PRO A 1 88 ? 5.449 -8.783 -0.481 1.00 93.62 88 PRO A O 1
ATOM 682 N N . ILE A 1 89 ? 3.695 -8.923 0.917 1.00 95.50 89 ILE A N 1
ATOM 683 C CA . ILE A 1 89 ? 3.549 -7.503 1.225 1.00 95.50 89 ILE A CA 1
ATOM 684 C C . ILE A 1 89 ? 3.891 -7.300 2.693 1.00 95.50 89 ILE A C 1
ATOM 686 O O . ILE A 1 89 ? 3.197 -7.806 3.578 1.00 95.50 89 ILE A O 1
ATOM 690 N N . THR A 1 90 ? 4.931 -6.519 2.960 1.00 95.62 90 THR A N 1
ATOM 691 C CA . THR A 1 90 ? 5.297 -6.125 4.319 1.00 95.62 90 THR A CA 1
ATOM 692 C C . THR A 1 90 ? 4.728 -4.749 4.617 1.00 95.62 90 THR A C 1
ATOM 694 O O . THR A 1 90 ? 4.905 -3.826 3.835 1.00 95.62 90 THR A O 1
ATOM 697 N N . TYR A 1 91 ? 4.054 -4.613 5.750 1.00 93.12 91 TYR A N 1
ATOM 698 C CA . TYR A 1 91 ? 3.562 -3.360 6.301 1.00 93.12 91 TYR A CA 1
ATOM 699 C C . TYR A 1 91 ? 4.382 -2.986 7.531 1.00 93.12 91 TYR A C 1
ATOM 701 O O . TYR A 1 91 ? 4.511 -3.799 8.453 1.00 93.12 91 TYR A O 1
ATOM 709 N N . THR A 1 92 ? 4.894 -1.759 7.574 1.00 90.69 92 THR A N 1
ATOM 710 C CA . THR A 1 92 ? 5.543 -1.195 8.757 1.00 90.69 92 THR A CA 1
ATOM 711 C C . THR A 1 92 ? 4.920 0.134 9.150 1.00 90.69 92 THR A C 1
ATOM 713 O O . THR A 1 92 ? 4.494 0.917 8.304 1.00 90.69 92 THR A O 1
ATOM 716 N N . ARG A 1 93 ? 4.857 0.404 10.457 1.00 86.75 93 ARG A N 1
ATOM 717 C CA . ARG A 1 93 ? 4.384 1.691 10.978 1.00 86.75 93 ARG A CA 1
ATOM 718 C C . ARG A 1 93 ? 5.217 2.143 12.162 1.00 86.75 93 ARG A C 1
ATOM 720 O O . ARG A 1 93 ? 5.270 1.450 13.176 1.00 86.75 93 ARG A O 1
ATOM 727 N N . THR A 1 94 ? 5.821 3.323 12.057 1.00 82.00 94 THR A N 1
ATOM 728 C CA . THR A 1 94 ? 6.656 3.900 13.120 1.00 82.00 94 THR A CA 1
ATOM 729 C C . THR A 1 94 ? 6.337 5.379 13.349 1.00 82.00 94 THR A C 1
ATOM 731 O O . THR A 1 94 ? 5.886 6.061 12.427 1.00 82.00 94 THR A O 1
ATOM 734 N N . PRO A 1 95 ? 6.597 5.914 14.561 1.00 77.38 95 PRO A N 1
ATOM 735 C CA . PRO A 1 95 ? 6.447 7.338 14.860 1.00 77.38 95 PRO A CA 1
ATOM 736 C C . PRO A 1 95 ? 7.259 8.282 13.957 1.00 77.38 95 PRO A C 1
ATOM 738 O O . PRO A 1 95 ? 6.883 9.438 13.770 1.00 77.38 95 PRO A O 1
ATOM 741 N N . THR A 1 96 ? 8.402 7.814 13.452 1.00 73.06 96 THR A N 1
ATOM 742 C CA . THR A 1 96 ? 9.369 8.614 12.689 1.00 73.06 96 THR A CA 1
ATOM 743 C C . THR A 1 96 ? 9.089 8.608 11.198 1.00 73.06 96 THR A C 1
ATOM 745 O O . THR A 1 96 ? 9.197 9.659 10.567 1.00 73.06 96 THR A O 1
ATOM 748 N N . ASP A 1 97 ? 8.699 7.456 10.656 1.00 71.44 97 ASP A N 1
ATOM 749 C CA . ASP A 1 97 ? 8.660 7.229 9.212 1.00 71.44 97 ASP A CA 1
ATOM 750 C C . ASP A 1 97 ? 7.226 7.159 8.674 1.00 71.44 97 ASP A C 1
ATOM 752 O O . ASP A 1 97 ? 7.027 7.206 7.469 1.00 71.44 97 ASP A O 1
ATOM 756 N N . GLY A 1 98 ? 6.206 7.108 9.537 1.00 85.38 98 GLY A N 1
ATOM 757 C CA . GLY A 1 98 ? 4.816 6.962 9.106 1.00 85.38 98 GLY A CA 1
ATOM 758 C C . GLY A 1 98 ? 4.463 5.505 8.830 1.00 85.38 98 GLY A C 1
ATOM 759 O O . GLY A 1 98 ? 4.906 4.622 9.566 1.00 85.38 98 GLY A O 1
ATOM 760 N N . ALA A 1 99 ? 3.627 5.258 7.821 1.00 89.12 99 ALA A N 1
ATOM 761 C CA . ALA A 1 99 ? 3.259 3.910 7.399 1.00 89.12 99 ALA A CA 1
ATOM 762 C C . ALA A 1 99 ? 3.835 3.592 6.019 1.00 89.12 99 ALA A C 1
ATOM 764 O O . ALA A 1 99 ? 3.737 4.401 5.101 1.00 89.12 99 ALA A O 1
ATOM 765 N N . HIS A 1 100 ? 4.401 2.398 5.881 1.00 92.56 100 HIS A N 1
ATOM 766 C CA . HIS A 1 100 ? 5.001 1.915 4.646 1.00 92.56 100 HIS A CA 1
ATOM 767 C C . HIS A 1 100 ? 4.457 0.540 4.319 1.00 92.56 100 HIS A C 1
ATOM 769 O O . HIS A 1 100 ? 4.275 -0.299 5.203 1.00 92.56 100 HIS A O 1
ATOM 775 N N . TRP A 1 101 ? 4.253 0.296 3.036 1.00 95.81 101 TRP A N 1
ATOM 776 C CA . TRP A 1 101 ? 4.001 -1.030 2.505 1.00 95.81 101 TRP A CA 1
ATOM 777 C C . TRP A 1 101 ? 5.042 -1.300 1.442 1.00 95.81 101 TRP A C 1
ATOM 779 O O . TRP A 1 101 ? 5.267 -0.442 0.599 1.00 95.81 101 TRP A O 1
ATOM 789 N N . PHE A 1 102 ? 5.656 -2.474 1.443 1.00 94.94 102 PHE A N 1
ATOM 790 C CA . PHE A 1 102 ? 6.605 -2.816 0.396 1.00 94.94 102 PHE A CA 1
ATOM 791 C C . PHE A 1 102 ? 6.504 -4.271 -0.034 1.00 94.94 102 PHE A C 1
ATOM 793 O O . PHE A 1 102 ? 6.101 -5.150 0.734 1.00 94.94 102 PHE A O 1
ATOM 800 N N . THR A 1 103 ? 6.905 -4.512 -1.276 1.00 94.81 103 THR A N 1
ATOM 801 C CA . THR A 1 103 ? 7.098 -5.844 -1.843 1.00 94.81 103 THR A CA 1
ATOM 802 C C . THR A 1 103 ? 8.393 -5.882 -2.639 1.00 94.81 103 THR A C 1
ATOM 804 O O . THR A 1 103 ? 8.830 -4.866 -3.179 1.00 94.81 103 THR A O 1
ATOM 807 N N . ILE A 1 104 ? 9.029 -7.050 -2.684 1.00 91.81 104 ILE A N 1
ATOM 808 C CA . ILE A 1 104 ? 10.278 -7.241 -3.422 1.00 91.81 104 ILE A CA 1
ATOM 809 C C . ILE A 1 104 ? 9.959 -7.280 -4.919 1.00 91.81 104 ILE A C 1
ATOM 811 O O . ILE A 1 104 ? 9.081 -8.027 -5.359 1.00 91.81 104 ILE A O 1
ATOM 815 N N . ALA A 1 105 ? 10.701 -6.494 -5.690 1.00 88.88 105 ALA A N 1
ATOM 816 C CA . ALA A 1 105 ? 10.604 -6.419 -7.139 1.00 88.88 105 ALA A CA 1
ATOM 817 C C . ALA A 1 105 ? 11.976 -6.048 -7.704 1.00 88.88 105 ALA A C 1
ATOM 819 O O . ALA A 1 105 ? 12.535 -5.019 -7.342 1.00 88.88 105 ALA A O 1
ATOM 820 N N . SER A 1 106 ? 12.539 -6.894 -8.562 1.00 87.25 106 SER A N 1
ATOM 821 C CA . SER A 1 106 ? 13.790 -6.583 -9.255 1.00 87.25 106 SER A CA 1
ATOM 822 C C . SER A 1 106 ? 13.457 -5.916 -10.574 1.00 87.25 106 SER A C 1
ATOM 824 O O . SER A 1 106 ? 12.874 -6.562 -11.434 1.00 87.25 106 SER A O 1
ATOM 826 N N . GLY A 1 107 ? 13.798 -4.644 -10.716 1.00 85.50 107 GLY A N 1
ATOM 827 C CA . GLY A 1 107 ? 13.334 -3.865 -11.851 1.00 85.50 107 GLY A CA 1
ATOM 828 C C . GLY A 1 107 ? 13.893 -2.457 -11.854 1.00 85.50 107 GLY A C 1
ATOM 829 O O . GLY A 1 107 ? 14.931 -2.183 -11.251 1.00 85.50 107 GLY A O 1
ATOM 830 N N . SER A 1 108 ? 13.183 -1.566 -12.526 1.00 86.06 108 SER A N 1
ATOM 831 C CA . SER A 1 108 ? 13.630 -0.191 -12.717 1.00 86.06 108 SER A CA 1
ATOM 832 C C . SER A 1 108 ? 13.321 0.722 -11.532 1.00 86.06 108 SER A C 1
ATOM 834 O O . SER A 1 108 ? 12.341 0.542 -10.797 1.00 86.06 108 SER A O 1
ATOM 836 N N . GLU A 1 109 ? 14.179 1.726 -11.349 1.00 87.94 109 GLU A N 1
ATOM 837 C CA . GLU A 1 109 ? 13.977 2.785 -10.365 1.00 87.94 109 GLU A CA 1
ATOM 838 C C . GLU A 1 109 ? 12.890 3.754 -10.843 1.00 87.94 109 GLU A C 1
ATOM 840 O O . GLU A 1 109 ? 12.874 4.208 -11.997 1.00 87.94 109 GLU A O 1
ATOM 845 N N . LEU A 1 110 ? 11.962 4.079 -9.943 1.00 87.38 110 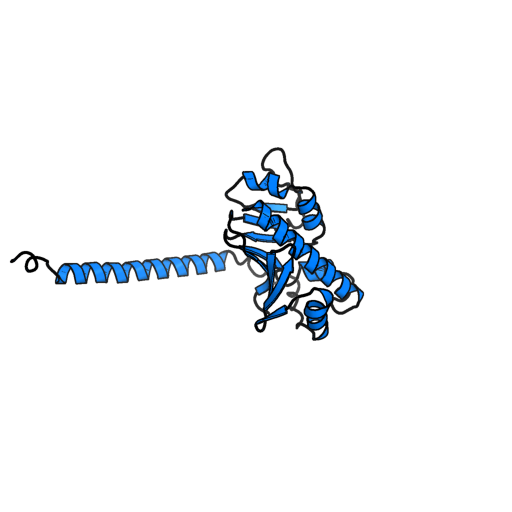LEU A N 1
ATOM 846 C CA . LEU A 1 110 ? 10.916 5.055 -10.216 1.00 87.38 110 LEU A CA 1
ATOM 847 C C . LEU A 1 110 ? 10.401 5.717 -8.944 1.00 87.38 110 LEU A C 1
ATOM 849 O O . LEU A 1 110 ? 10.425 5.142 -7.861 1.00 87.38 110 LEU A O 1
ATOM 853 N N . GLU A 1 111 ? 9.854 6.913 -9.097 1.00 88.12 111 GLU A N 1
ATOM 854 C CA . GLU A 1 111 ? 9.078 7.612 -8.080 1.00 88.12 111 GLU A CA 1
ATOM 855 C C . GLU A 1 111 ? 7.758 8.059 -8.715 1.00 88.12 111 GLU A C 1
ATOM 857 O O . GLU A 1 111 ? 7.756 8.833 -9.674 1.00 88.12 111 GLU A O 1
ATOM 862 N N . LEU A 1 112 ? 6.630 7.576 -8.193 1.00 87.06 112 LEU A N 1
ATOM 863 C CA . LEU A 1 112 ? 5.286 7.946 -8.632 1.00 87.06 112 LEU A CA 1
ATOM 864 C C . LEU A 1 112 ? 4.566 8.675 -7.492 1.00 87.06 112 LEU A C 1
ATOM 866 O O . LEU A 1 112 ? 4.313 8.101 -6.435 1.00 87.06 112 LEU A O 1
ATOM 870 N N . THR A 1 113 ? 4.238 9.948 -7.700 1.00 84.19 113 THR A N 1
ATOM 871 C CA . THR A 1 113 ? 3.646 10.825 -6.673 1.00 84.19 113 THR A CA 1
ATOM 872 C C . THR A 1 113 ? 2.397 11.537 -7.177 1.00 84.19 113 THR A C 1
ATOM 874 O O . THR A 1 113 ? 2.297 11.876 -8.354 1.00 84.19 113 THR A O 1
ATOM 877 N N . GLU A 1 114 ? 1.438 11.799 -6.290 1.00 76.62 114 GLU A N 1
ATOM 878 C CA . GLU A 1 114 ? 0.289 12.655 -6.595 1.00 76.62 114 GLU A CA 1
ATOM 879 C C . GLU A 1 114 ? 0.679 14.149 -6.587 1.00 76.62 114 GLU A C 1
ATOM 881 O O . GLU A 1 114 ? 1.361 14.647 -5.684 1.00 76.62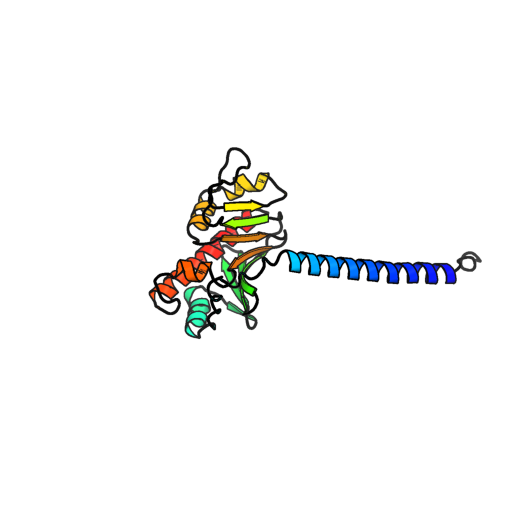 114 GLU A O 1
ATOM 886 N N . ARG A 1 115 ? 0.211 14.902 -7.586 1.00 70.00 115 ARG A N 1
ATOM 887 C CA . ARG A 1 115 ? 0.385 16.353 -7.705 1.00 70.00 115 ARG A CA 1
ATOM 888 C C . ARG A 1 115 ? -0.752 17.066 -6.969 1.00 70.00 115 ARG A C 1
ATOM 890 O O . ARG A 1 115 ? -1.881 17.111 -7.443 1.00 70.00 115 ARG A O 1
ATOM 897 N N . ASN A 1 116 ? -0.451 17.704 -5.836 1.00 56.47 116 ASN A N 1
ATOM 898 C CA . ASN A 1 116 ? -1.436 18.522 -5.114 1.00 56.47 116 ASN A CA 1
ATOM 899 C C . ASN A 1 116 ? -1.887 19.734 -5.971 1.00 56.47 116 ASN A C 1
ATOM 901 O O . ASN A 1 116 ? -1.201 20.758 -6.013 1.00 56.47 116 ASN A O 1
ATOM 905 N N . GLY A 1 117 ? -3.048 19.638 -6.629 1.00 45.59 117 GLY A N 1
ATOM 906 C CA . GLY A 1 117 ? -3.794 20.787 -7.165 1.00 45.59 117 GLY A CA 1
ATOM 907 C C . GLY A 1 117 ? -3.187 21.518 -8.372 1.00 45.59 117 GLY A C 1
ATOM 908 O O . GLY A 1 117 ? -3.428 22.715 -8.527 1.00 45.59 117 GLY A O 1
ATOM 909 N N . ARG A 1 118 ? -2.401 20.851 -9.229 1.00 36.16 118 ARG A N 1
ATOM 910 C CA . ARG A 1 118 ? -1.925 21.429 -10.504 1.00 36.16 118 ARG A CA 1
ATOM 911 C C . ARG A 1 118 ? -2.117 20.432 -11.653 1.00 36.16 118 ARG A C 1
ATOM 913 O O . ARG A 1 118 ? -1.679 19.297 -11.486 1.00 36.16 118 ARG A O 1
ATOM 920 N N . PRO A 1 119 ? -2.695 20.840 -12.800 1.00 35.84 119 PRO A N 1
ATOM 921 C CA . PRO A 1 119 ? -2.834 19.962 -13.956 1.00 35.84 119 PRO A CA 1
ATOM 922 C C . PRO A 1 119 ? -1.460 19.603 -14.530 1.00 35.84 119 PRO A C 1
ATOM 924 O O . PRO A 1 119 ? -0.585 20.464 -14.674 1.00 35.84 119 PRO A O 1
ATOM 927 N N . GLY A 1 120 ? -1.278 18.336 -14.889 1.00 39.50 120 GLY A N 1
ATOM 928 C CA . GLY A 1 120 ? -0.220 17.913 -15.795 1.00 39.50 120 GLY A CA 1
ATOM 929 C C . GLY A 1 120 ? 0.001 16.407 -15.771 1.00 39.50 120 GLY A C 1
ATOM 930 O O . GLY A 1 120 ? 0.635 15.896 -14.850 1.00 39.50 120 GLY A O 1
ATOM 931 N N . GLY A 1 121 ? -0.494 15.777 -16.840 1.00 42.56 121 GLY A N 1
ATOM 932 C CA . GLY A 1 121 ? -0.287 14.392 -17.264 1.00 42.56 121 GLY A CA 1
ATOM 933 C C . GLY A 1 121 ? 1.115 13.860 -17.050 1.00 42.56 121 GLY A C 1
ATOM 934 O O . GLY A 1 121 ? 2.101 14.583 -17.209 1.00 42.56 121 GLY A O 1
ATOM 935 N N . VAL A 1 122 ? 1.190 12.548 -16.850 1.00 44.06 122 VAL A N 1
ATOM 936 C CA . VAL A 1 122 ? 2.272 11.751 -17.433 1.00 44.06 122 VAL A CA 1
ATOM 937 C C . VAL A 1 122 ? 2.320 12.074 -18.934 1.00 44.06 122 VAL A C 1
ATOM 939 O O . VAL A 1 122 ? 1.447 11.661 -19.691 1.00 44.06 122 VAL A O 1
ATOM 942 N N . LEU A 1 123 ? 3.287 12.897 -19.347 1.00 45.03 123 LEU A N 1
ATOM 943 C CA . LEU A 1 123 ? 3.584 13.191 -20.749 1.00 45.03 123 LEU A CA 1
ATOM 944 C C . LEU A 1 123 ? 4.857 12.443 -21.131 1.00 45.03 123 LEU A C 1
ATOM 946 O O . LEU A 1 123 ? 5.959 12.981 -21.062 1.00 45.03 123 LEU A O 1
ATOM 950 N N . THR A 1 124 ? 4.684 11.193 -21.531 1.00 39.34 124 THR A N 1
ATOM 951 C CA . THR A 1 124 ? 5.750 10.336 -22.059 1.00 39.34 124 THR A CA 1
ATOM 952 C C . THR A 1 124 ? 5.114 9.409 -23.092 1.00 39.34 124 THR A C 1
ATOM 954 O O . THR A 1 124 ? 4.517 8.397 -22.736 1.00 39.34 124 THR A O 1
ATOM 957 N N . GLY A 1 125 ? 5.199 9.793 -24.372 1.00 44.41 125 GLY A N 1
ATOM 958 C CA . GLY A 1 125 ? 4.532 9.104 -25.489 1.00 44.41 125 GLY A CA 1
ATOM 959 C C . GLY A 1 125 ? 3.016 9.349 -25.577 1.00 44.41 125 GLY A C 1
ATOM 960 O O . GLY A 1 125 ? 2.470 10.175 -24.849 1.00 44.41 125 GLY A O 1
ATOM 961 N N . ASP A 1 126 ? 2.332 8.616 -26.465 1.00 38.91 126 ASP A N 1
ATOM 962 C CA . ASP A 1 126 ? 0.878 8.708 -26.730 1.00 38.91 126 ASP A CA 1
ATOM 963 C C . ASP A 1 126 ? -0.009 8.129 -25.597 1.00 38.91 126 ASP A C 1
ATOM 965 O O . ASP A 1 126 ? -1.186 7.837 -25.803 1.00 38.91 126 ASP A O 1
ATOM 969 N N . SER A 1 127 ? 0.532 7.898 -24.396 1.00 45.59 127 SER A N 1
ATOM 970 C CA . SER A 1 127 ? -0.150 7.198 -23.297 1.00 45.59 127 SER A CA 1
ATOM 971 C C . SER A 1 127 ? -0.098 8.021 -22.010 1.00 45.59 127 SER A C 1
ATOM 973 O O . SER A 1 127 ? 0.968 8.230 -21.436 1.00 45.59 127 SER A O 1
ATOM 975 N N . VAL A 1 128 ? -1.261 8.489 -21.549 1.00 55.78 128 VAL A N 1
ATOM 976 C CA . VAL A 1 128 ? -1.408 9.288 -20.322 1.00 55.78 128 VAL A CA 1
ATOM 977 C C . VAL A 1 128 ? -1.985 8.392 -19.224 1.00 55.78 128 VAL A C 1
ATOM 979 O O . VAL A 1 128 ? -3.095 7.892 -19.378 1.00 55.78 128 VAL A O 1
ATOM 982 N N . LEU A 1 129 ? -1.248 8.199 -18.121 1.00 63.03 129 LEU A N 1
ATOM 983 C CA . LEU A 1 129 ? -1.747 7.502 -16.924 1.00 63.03 129 LEU A CA 1
ATOM 984 C C . LEU A 1 129 ? -2.931 8.267 -16.314 1.00 63.03 129 LEU A C 1
ATOM 986 O O . LEU A 1 129 ? -4.031 7.736 -16.226 1.00 63.03 129 LEU A O 1
ATOM 990 N N . ASP A 1 130 ? -2.675 9.508 -15.898 1.00 68.31 130 ASP A N 1
ATOM 991 C CA . ASP A 1 130 ? -3.631 10.502 -15.398 1.00 68.31 130 ASP A CA 1
ATOM 992 C C . ASP A 1 130 ? -2.859 11.819 -15.160 1.00 68.31 130 ASP A C 1
ATOM 994 O O . ASP A 1 130 ? -1.634 11.795 -14.985 1.00 68.31 130 ASP A O 1
ATOM 998 N N . ASP A 1 131 ? -3.527 12.972 -15.150 1.00 70.38 131 ASP A N 1
ATOM 999 C CA . ASP A 1 131 ? -2.886 14.276 -14.913 1.00 70.38 131 ASP A CA 1
ATOM 1000 C C . ASP A 1 131 ? -2.619 14.613 -13.450 1.00 70.38 131 ASP A C 1
ATOM 1002 O O . ASP A 1 131 ? -1.898 15.574 -13.159 1.00 70.38 131 ASP A O 1
ATOM 1006 N N . ARG A 1 132 ? -3.117 13.777 -12.538 1.00 72.69 132 ARG A N 1
ATOM 1007 C CA . ARG A 1 132 ? -2.856 13.881 -11.104 1.00 72.69 132 ARG A CA 1
ATOM 1008 C C . ARG A 1 132 ? -1.536 13.239 -10.691 1.00 72.69 132 ARG A C 1
ATOM 1010 O O . ARG A 1 132 ? -1.096 13.488 -9.573 1.00 72.69 132 ARG A O 1
ATOM 1017 N N . PHE A 1 133 ? -0.880 12.448 -11.544 1.00 78.38 133 PHE A N 1
ATOM 1018 C CA . PHE A 1 133 ? 0.346 11.733 -11.175 1.00 78.38 133 PHE A CA 1
ATOM 1019 C C . PHE A 1 133 ? 1.600 12.283 -11.859 1.00 78.38 133 PHE A C 1
ATOM 1021 O O . PHE A 1 133 ? 1.610 12.604 -13.044 1.00 78.38 133 PHE A O 1
ATOM 1028 N N . LEU A 1 134 ? 2.688 12.352 -11.094 1.00 78.88 134 LEU A N 1
ATOM 1029 C CA . LEU A 1 134 ? 4.037 12.631 -11.566 1.00 78.88 134 LEU A CA 1
ATOM 1030 C C . LEU A 1 134 ? 4.875 11.359 -11.444 1.00 78.88 134 LEU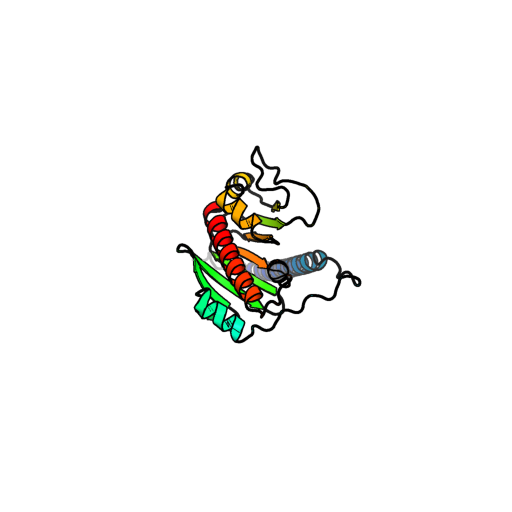 A C 1
ATOM 1032 O O . LEU A 1 134 ? 5.104 10.883 -10.332 1.00 78.88 134 LEU A O 1
ATOM 1036 N N . LEU A 1 135 ? 5.362 10.861 -12.579 1.00 81.62 135 LEU A N 1
ATOM 1037 C CA . LEU A 1 135 ? 6.332 9.773 -12.651 1.00 81.62 135 LEU A CA 1
ATOM 1038 C C . LEU A 1 135 ? 7.727 10.353 -12.897 1.00 81.62 135 LEU A C 1
ATOM 1040 O O . LEU A 1 135 ? 7.935 11.084 -13.866 1.00 81.62 135 LEU A O 1
ATOM 1044 N N . LYS A 1 136 ? 8.686 10.007 -12.043 1.00 82.94 136 LYS A N 1
ATOM 1045 C CA . LYS A 1 136 ? 10.115 10.209 -12.287 1.00 82.94 136 LYS A CA 1
ATOM 1046 C C . LYS A 1 136 ? 10.755 8.844 -12.466 1.00 82.94 136 LYS A C 1
ATOM 1048 O O . LYS A 1 136 ? 10.609 7.987 -11.604 1.00 82.94 136 LYS A O 1
ATOM 1053 N N . THR A 1 137 ? 11.440 8.640 -13.578 1.00 82.56 137 THR A N 1
ATOM 1054 C CA . THR A 1 137 ? 12.167 7.404 -13.865 1.00 82.56 137 THR A CA 1
ATOM 1055 C C . THR A 1 137 ? 13.230 7.681 -14.920 1.00 82.56 137 THR A C 1
ATOM 1057 O O . THR A 1 137 ? 13.090 8.614 -15.715 1.00 82.56 137 THR A O 1
ATOM 1060 N N . GLU A 1 138 ? 14.289 6.878 -14.920 1.00 79.88 138 GLU A N 1
ATOM 1061 C CA . GLU A 1 138 ? 15.298 6.872 -15.980 1.00 79.88 138 GLU A CA 1
ATOM 1062 C C . GLU A 1 138 ? 14.859 6.043 -17.198 1.00 79.88 138 GLU A C 1
ATOM 1064 O O . GLU A 1 138 ? 15.496 6.122 -18.247 1.00 79.88 138 GLU A O 1
ATOM 1069 N N . GLU A 1 139 ? 13.754 5.292 -17.090 1.00 81.88 139 GLU A N 1
ATOM 1070 C CA . GLU A 1 139 ? 13.240 4.418 -18.142 1.00 81.88 139 GLU A CA 1
ATOM 1071 C C . GLU A 1 139 ? 11.892 4.917 -18.712 1.00 81.88 139 GLU A C 1
ATOM 1073 O O . GLU A 1 139 ? 10.824 4.667 -18.144 1.00 81.88 139 GLU A O 1
ATOM 1078 N N . PRO A 1 140 ? 11.894 5.584 -19.882 1.00 74.62 140 PRO A N 1
ATOM 1079 C CA . PRO A 1 140 ? 10.675 6.134 -20.478 1.00 74.62 140 PRO A CA 1
ATOM 1080 C C . PRO A 1 140 ? 9.622 5.085 -20.873 1.00 74.62 140 PRO A C 1
ATOM 1082 O O . PRO A 1 140 ? 8.441 5.422 -20.961 1.00 74.62 140 PRO A O 1
ATOM 1085 N N . SER A 1 141 ? 10.019 3.827 -21.107 1.00 78.62 141 SER A N 1
ATOM 1086 C CA . SER A 1 141 ? 9.120 2.712 -21.452 1.00 78.62 141 SER A CA 1
ATOM 1087 C C . SER A 1 141 ? 8.161 2.322 -20.328 1.00 78.62 141 SER A C 1
ATOM 1089 O O . SER A 1 141 ? 7.127 1.721 -20.611 1.00 78.62 141 SER A O 1
ATOM 1091 N N . LEU A 1 142 ? 8.440 2.693 -19.074 1.00 79.19 142 LEU A N 1
ATOM 1092 C CA . LEU A 1 142 ? 7.576 2.349 -17.939 1.00 79.19 142 LEU A CA 1
ATOM 1093 C C . LEU A 1 142 ? 6.256 3.114 -17.940 1.00 79.19 142 LEU A C 1
ATOM 1095 O O . LEU A 1 142 ? 5.249 2.620 -17.442 1.00 79.19 142 LEU A O 1
ATOM 1099 N N . ALA A 1 143 ? 6.232 4.323 -18.493 1.00 75.75 143 ALA A N 1
ATOM 1100 C CA . ALA A 1 143 ? 5.040 5.157 -18.469 1.00 75.75 143 ALA A CA 1
ATOM 1101 C C . ALA A 1 143 ? 3.796 4.514 -19.116 1.00 75.75 143 ALA A C 1
ATOM 1103 O O . ALA A 1 143 ? 2.755 4.488 -18.454 1.00 75.75 143 ALA A O 1
ATOM 1104 N N . PRO A 1 144 ? 3.856 3.959 -20.344 1.00 76.06 144 PRO A N 1
ATOM 1105 C CA . PRO A 1 144 ? 2.714 3.249 -20.917 1.00 76.06 144 PRO A CA 1
ATOM 1106 C C . PRO A 1 144 ? 2.347 1.982 -20.133 1.00 76.06 144 PRO A C 1
ATOM 1108 O O . PRO A 1 144 ? 1.168 1.653 -20.053 1.00 76.06 144 PRO A O 1
ATOM 1111 N N . MET A 1 145 ? 3.315 1.295 -19.514 1.00 77.19 145 MET A N 1
ATOM 1112 C CA . MET A 1 145 ? 3.040 0.110 -18.685 1.00 77.19 145 MET A CA 1
ATOM 1113 C C . MET A 1 145 ? 2.274 0.478 -17.414 1.00 77.19 145 MET A C 1
ATOM 1115 O O . MET A 1 145 ? 1.369 -0.242 -16.994 1.00 77.19 145 MET A O 1
ATOM 1119 N N . LEU A 1 146 ? 2.610 1.621 -16.813 1.00 76.81 146 LEU A N 1
ATOM 1120 C CA . LEU A 1 146 ? 1.916 2.129 -15.637 1.00 76.81 146 LEU A CA 1
ATOM 1121 C C . LEU A 1 146 ? 0.522 2.665 -15.980 1.00 76.81 146 LEU A C 1
ATOM 1123 O O . LEU A 1 146 ? -0.370 2.541 -15.149 1.00 76.81 146 LEU A O 1
ATOM 1127 N N . ALA A 1 147 ? 0.322 3.189 -17.196 1.00 75.75 147 ALA A N 1
ATOM 1128 C CA . ALA A 1 147 ? -0.959 3.688 -17.712 1.00 75.75 147 ALA A CA 1
ATOM 1129 C C . ALA A 1 147 ? -2.013 2.600 -18.006 1.00 75.75 147 ALA A C 1
ATOM 1131 O O . ALA A 1 147 ? -3.108 2.918 -18.476 1.00 75.75 147 ALA A O 1
ATOM 1132 N N . ASP A 1 148 ? -1.701 1.333 -17.728 1.00 81.00 148 ASP A N 1
ATOM 1133 C CA . ASP A 1 148 ? -2.638 0.218 -17.818 1.00 81.00 148 ASP A CA 1
ATOM 1134 C C . ASP A 1 148 ? -3.940 0.489 -17.023 1.00 81.00 148 ASP A C 1
ATOM 1136 O O . ASP A 1 148 ? -3.863 0.949 -15.878 1.00 81.00 148 ASP A O 1
ATOM 1140 N N . PRO A 1 149 ? -5.137 0.209 -17.587 1.00 82.69 149 PRO A N 1
ATOM 1141 C CA . PRO A 1 149 ? -6.411 0.559 -16.958 1.00 82.69 149 PRO A CA 1
ATOM 1142 C C . PRO A 1 149 ? -6.600 -0.005 -15.547 1.00 82.69 149 PRO A C 1
ATOM 1144 O O . PRO A 1 149 ? -7.081 0.717 -14.674 1.00 82.69 149 PRO A O 1
ATOM 1147 N N . ASP A 1 150 ? -6.187 -1.251 -15.299 1.00 84.56 150 ASP A N 1
ATOM 1148 C CA . ASP A 1 150 ? -6.392 -1.898 -14.000 1.00 84.56 150 ASP A CA 1
ATOM 1149 C C . ASP A 1 150 ? -5.531 -1.239 -12.917 1.00 84.56 150 ASP A C 1
ATOM 1151 O O . ASP A 1 150 ? -6.003 -0.955 -11.812 1.00 84.56 150 ASP A O 1
ATOM 1155 N N . LEU A 1 151 ? -4.266 -0.944 -13.237 1.00 87.38 151 LEU A N 1
ATOM 1156 C CA . LEU A 1 151 ? -3.381 -0.221 -12.325 1.00 87.38 151 LEU A CA 1
ATOM 1157 C C . LEU A 1 151 ? -3.841 1.227 -12.134 1.00 87.38 151 LEU A C 1
ATOM 1159 O O . LEU A 1 151 ? -3.891 1.709 -10.999 1.00 87.38 151 LEU A O 1
ATOM 1163 N N . ARG A 1 152 ? -4.218 1.911 -13.218 1.00 82.50 152 ARG A N 1
ATOM 1164 C CA . ARG A 1 152 ? -4.729 3.281 -13.166 1.00 82.50 152 ARG A CA 1
ATOM 1165 C C . ARG A 1 152 ? -5.920 3.372 -12.222 1.00 82.50 152 ARG A C 1
ATOM 1167 O O . ARG A 1 152 ? -5.887 4.170 -11.293 1.00 82.50 152 ARG A O 1
ATOM 1174 N N . ASP A 1 153 ? -6.941 2.543 -12.401 1.00 83.06 153 ASP A N 1
ATOM 1175 C CA . ASP A 1 153 ? -8.171 2.632 -11.613 1.00 83.06 153 ASP A CA 1
ATOM 1176 C C . ASP A 1 153 ? -7.910 2.365 -10.114 1.00 83.06 153 ASP A C 1
ATOM 1178 O O . ASP A 1 153 ? -8.526 2.990 -9.245 1.00 83.06 153 ASP A O 1
ATOM 1182 N N . ARG A 1 154 ? -6.925 1.516 -9.781 1.00 87.38 154 ARG A N 1
ATOM 1183 C CA . ARG A 1 154 ? -6.472 1.316 -8.394 1.00 87.38 154 ARG A CA 1
ATOM 1184 C C . ARG A 1 154 ? -5.697 2.500 -7.834 1.00 87.38 154 ARG A C 1
ATOM 1186 O O . ARG A 1 154 ? -5.974 2.905 -6.704 1.00 87.38 154 ARG A O 1
ATOM 1193 N N . LEU A 1 155 ? -4.805 3.102 -8.613 1.00 86.50 155 LEU A N 1
ATOM 1194 C CA . LEU A 1 155 ? -4.136 4.347 -8.233 1.00 86.50 155 LEU A CA 1
ATOM 1195 C C . LEU A 1 155 ? -5.150 5.481 -8.019 1.00 86.50 155 LEU A C 1
ATOM 1197 O O . LEU A 1 155 ? -5.030 6.233 -7.056 1.00 86.50 155 LEU A O 1
ATOM 1201 N N . LEU A 1 15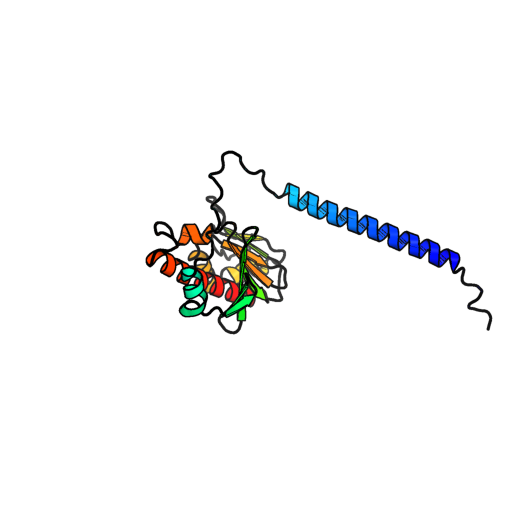6 ? -6.180 5.577 -8.867 1.00 82.25 156 LEU A N 1
ATOM 1202 C CA . LEU A 1 156 ? -7.245 6.577 -8.752 1.00 82.25 156 LEU A CA 1
ATOM 1203 C C . LEU A 1 156 ? -8.132 6.367 -7.515 1.00 82.25 156 LEU A C 1
ATOM 1205 O O . LEU A 1 156 ? -8.685 7.337 -6.996 1.00 82.25 156 LEU A O 1
ATOM 1209 N N . SER A 1 157 ? -8.256 5.125 -7.037 1.00 84.69 157 SER A N 1
ATOM 1210 C CA . SER A 1 157 ? -9.014 4.799 -5.822 1.00 84.69 157 SER A CA 1
ATOM 1211 C C . SER A 1 157 ? -8.336 5.267 -4.531 1.00 84.69 157 SER A C 1
ATOM 1213 O O . SER A 1 157 ? -9.000 5.395 -3.501 1.00 84.69 157 SER A O 1
ATOM 1215 N N . LEU A 1 158 ? -7.028 5.542 -4.586 1.00 87.12 158 LEU A N 1
ATOM 1216 C CA . LEU A 1 158 ? -6.267 6.063 -3.461 1.00 87.12 158 LEU A CA 1
ATOM 1217 C C . LEU A 1 158 ? -6.306 7.596 -3.469 1.00 87.12 158 LEU A C 1
ATOM 1219 O O . LEU A 1 158 ? -6.068 8.219 -4.505 1.00 87.12 158 LEU A O 1
ATOM 1223 N N . PRO A 1 159 ? -6.583 8.229 -2.317 1.00 80.00 159 PRO A N 1
ATOM 1224 C CA . PRO A 1 159 ? -6.724 9.677 -2.248 1.00 80.00 159 PRO A CA 1
ATOM 1225 C C . PRO A 1 159 ? -5.390 10.411 -2.337 1.00 80.00 159 PRO A C 1
ATOM 1227 O O . PRO A 1 159 ? -5.403 11.593 -2.647 1.00 80.00 159 PRO A O 1
ATOM 1230 N N . ARG A 1 160 ? -4.283 9.731 -2.006 1.00 85.44 160 ARG A N 1
ATOM 1231 C CA . ARG A 1 160 ? -2.908 10.198 -2.184 1.00 85.44 160 ARG A CA 1
ATOM 1232 C C . ARG A 1 160 ? -2.018 9.019 -2.525 1.00 85.44 160 ARG A C 1
ATOM 1234 O O . ARG A 1 160 ? -2.158 7.949 -1.938 1.00 85.44 160 ARG A O 1
ATOM 1241 N N . VAL A 1 161 ? -1.104 9.220 -3.466 1.00 87.25 161 VAL A N 1
ATOM 1242 C CA . VAL A 1 161 ? -0.161 8.189 -3.905 1.00 87.25 161 VAL A CA 1
ATOM 1243 C C . VAL A 1 161 ? 1.256 8.715 -3.762 1.00 87.25 161 VAL A C 1
ATOM 1245 O O . VAL A 1 161 ? 1.582 9.790 -4.264 1.00 87.25 161 VAL A O 1
ATOM 1248 N N . HIS A 1 162 ? 2.096 7.933 -3.096 1.00 90.19 162 HIS A N 1
ATOM 1249 C CA . HIS A 1 162 ? 3.541 8.098 -3.093 1.00 90.19 162 HIS A CA 1
ATOM 1250 C C . HIS A 1 162 ? 4.160 6.701 -3.135 1.00 90.19 162 HIS A C 1
ATOM 1252 O O . HIS A 1 162 ? 4.054 5.925 -2.188 1.00 90.19 162 HIS A O 1
ATOM 1258 N N . LEU A 1 163 ? 4.749 6.368 -4.277 1.00 91.25 163 LEU A N 1
ATOM 1259 C CA . LEU A 1 163 ? 5.379 5.089 -4.566 1.00 91.25 163 LEU A CA 1
ATOM 1260 C C . LEU A 1 163 ? 6.826 5.323 -4.969 1.00 91.25 163 LEU A C 1
ATOM 1262 O O . LEU A 1 163 ? 7.111 6.208 -5.773 1.00 91.25 163 LEU A O 1
ATOM 1266 N N . VAL A 1 164 ? 7.721 4.500 -4.442 1.00 91.06 164 VAL A N 1
ATOM 1267 C CA . VAL A 1 164 ? 9.149 4.528 -4.754 1.00 91.06 164 VAL A CA 1
ATOM 1268 C C . VAL A 1 164 ? 9.608 3.110 -5.064 1.00 91.06 164 VAL A C 1
ATOM 1270 O O . VAL A 1 164 ? 9.346 2.197 -4.286 1.00 91.06 164 VAL A O 1
ATOM 1273 N N . SER A 1 165 ? 10.295 2.934 -6.187 1.00 91.94 165 SER A N 1
ATOM 1274 C CA . SER A 1 165 ? 11.074 1.741 -6.507 1.00 91.94 165 SER A CA 1
ATOM 1275 C C . SER A 1 165 ? 12.555 2.092 -6.483 1.00 91.94 165 SER A C 1
ATOM 1277 O O . SER A 1 165 ? 12.969 3.020 -7.174 1.00 91.94 165 SER A O 1
ATOM 1279 N N . ASP A 1 166 ? 13.342 1.336 -5.720 1.00 89.00 166 ASP A N 1
ATOM 1280 C CA . ASP A 1 166 ? 14.812 1.420 -5.677 1.00 89.00 166 ASP A CA 1
ATOM 1281 C C . ASP A 1 166 ? 15.489 0.329 -6.534 1.00 89.00 166 ASP A C 1
ATOM 1283 O O . ASP A 1 166 ? 16.653 -0.022 -6.332 1.00 89.00 166 ASP A O 1
ATOM 1287 N N . GLY A 1 167 ? 14.716 -0.281 -7.436 1.00 87.62 167 GLY A N 1
ATOM 1288 C CA . GLY A 1 167 ? 15.129 -1.399 -8.279 1.00 87.62 167 GLY A CA 1
ATOM 1289 C C . GLY A 1 167 ? 15.223 -2.752 -7.564 1.00 87.62 167 GLY A C 1
ATOM 1290 O O . GLY A 1 167 ? 15.545 -3.764 -8.192 1.00 87.62 167 GLY A O 1
ATOM 1291 N N . ARG A 1 168 ? 14.933 -2.804 -6.256 1.00 90.12 168 ARG A N 1
ATOM 1292 C CA . ARG A 1 168 ? 14.880 -4.043 -5.456 1.00 90.12 168 ARG A CA 1
ATOM 1293 C C . ARG A 1 168 ? 13.541 -4.252 -4.766 1.00 90.12 168 ARG A C 1
ATOM 1295 O O . ARG A 1 168 ? 13.161 -5.396 -4.496 1.00 90.12 168 ARG A O 1
ATOM 1302 N N . ALA A 1 169 ? 12.837 -3.175 -4.459 1.00 91.75 169 ALA A N 1
ATOM 1303 C CA . ALA A 1 169 ? 11.510 -3.214 -3.885 1.00 91.75 169 ALA A CA 1
ATOM 1304 C C . ALA A 1 169 ? 10.675 -2.040 -4.379 1.00 91.75 169 ALA A C 1
ATOM 1306 O O . ALA A 1 169 ? 11.186 -0.944 -4.588 1.00 91.75 169 ALA A O 1
ATOM 1307 N N . VAL A 1 170 ? 9.366 -2.262 -4.472 1.00 94.25 170 VAL A N 1
ATOM 1308 C CA . VAL A 1 170 ? 8.385 -1.184 -4.603 1.00 94.25 170 VAL A CA 1
ATOM 1309 C C . VAL A 1 170 ? 7.833 -0.893 -3.219 1.00 94.25 170 VAL A C 1
ATOM 1311 O O . VAL A 1 170 ? 7.385 -1.807 -2.525 1.00 94.25 170 VAL A O 1
ATOM 1314 N N . THR A 1 171 ? 7.852 0.377 -2.829 1.00 94.94 171 THR A N 1
ATOM 1315 C CA . THR A 1 171 ? 7.390 0.862 -1.531 1.00 94.94 171 THR A CA 1
ATOM 1316 C C . THR A 1 171 ? 6.315 1.922 -1.719 1.00 94.94 171 THR A C 1
ATOM 1318 O O . THR A 1 171 ? 6.548 2.933 -2.372 1.00 94.94 171 THR A O 1
ATOM 1321 N N . PHE A 1 172 ? 5.148 1.711 -1.119 1.00 95.12 172 PHE A N 1
ATOM 1322 C CA . PHE A 1 172 ? 4.125 2.729 -0.923 1.00 95.12 172 PHE A CA 1
ATOM 1323 C C . PHE A 1 172 ? 4.374 3.428 0.410 1.00 95.12 172 PHE A C 1
ATOM 1325 O O . PHE A 1 172 ? 4.441 2.773 1.455 1.00 95.12 172 PHE A O 1
ATOM 1332 N N . VAL A 1 173 ? 4.477 4.751 0.371 1.00 91.31 173 VAL A N 1
ATOM 1333 C CA . VAL A 1 173 ? 4.808 5.598 1.515 1.00 91.31 173 VAL A CA 1
ATOM 1334 C C . VAL A 1 173 ? 3.588 6.435 1.890 1.00 91.31 173 VAL A C 1
ATOM 1336 O O . VAL A 1 173 ? 3.184 7.329 1.152 1.00 91.31 173 VAL A O 1
ATOM 1339 N N . ASP A 1 174 ? 3.010 6.192 3.064 1.00 89.44 174 ASP A N 1
ATOM 1340 C CA . ASP A 1 174 ? 1.982 7.063 3.636 1.00 89.44 174 ASP A CA 1
ATOM 1341 C C . ASP A 1 174 ? 2.592 7.993 4.689 1.00 89.44 174 ASP A C 1
ATOM 1343 O O . ASP A 1 174 ? 2.490 7.797 5.911 1.00 89.44 174 ASP A O 1
ATOM 1347 N N . ASP A 1 175 ? 3.254 9.031 4.179 1.00 81.00 175 ASP A N 1
ATOM 1348 C CA . ASP A 1 175 ? 3.881 10.063 4.988 1.00 81.00 175 ASP A CA 1
ATOM 1349 C C . ASP A 1 175 ? 2.855 10.713 5.919 1.00 81.00 175 ASP A C 1
ATOM 1351 O O . ASP A 1 175 ? 1.893 11.360 5.495 1.00 81.00 175 ASP A O 1
ATOM 1355 N N . ARG A 1 176 ? 3.097 10.587 7.230 1.00 77.25 176 ARG A N 1
ATOM 1356 C CA . ARG A 1 176 ? 2.249 11.162 8.292 1.00 77.25 176 ARG A CA 1
ATOM 1357 C C . ARG A 1 176 ? 0.789 10.685 8.255 1.00 77.25 176 ARG A C 1
ATOM 1359 O O . ARG A 1 176 ? -0.060 11.347 8.850 1.00 77.25 176 ARG A O 1
ATOM 1366 N N . LEU A 1 177 ? 0.512 9.548 7.613 1.00 83.44 177 LEU A N 1
ATOM 1367 C CA . LEU A 1 177 ? -0.832 8.978 7.460 1.00 83.44 177 LEU A CA 1
ATOM 1368 C C . LEU A 1 177 ? -1.813 9.875 6.699 1.00 83.44 177 LEU A C 1
ATOM 1370 O O . LEU A 1 177 ? -3.013 9.871 6.982 1.00 83.44 177 LEU A O 1
ATOM 1374 N N . ALA A 1 178 ? -1.317 10.684 5.764 1.00 82.81 178 ALA A N 1
ATOM 1375 C CA . ALA A 1 178 ? -2.174 11.594 5.021 1.00 82.81 178 ALA A CA 1
ATOM 1376 C C . ALA A 1 178 ? -3.160 10.847 4.110 1.00 82.81 178 ALA A C 1
ATOM 1378 O O . ALA A 1 178 ? -4.317 11.252 4.001 1.00 82.81 178 ALA A O 1
ATOM 1379 N N . THR A 1 179 ? -2.724 9.746 3.498 1.00 86.19 179 THR A N 1
ATOM 1380 C CA . THR A 1 179 ? -3.571 8.877 2.673 1.00 86.19 179 THR A CA 1
ATOM 1381 C C . THR A 1 179 ? -4.662 8.252 3.531 1.00 86.19 179 THR A C 1
ATOM 1383 O O . THR A 1 179 ? -5.843 8.378 3.207 1.00 86.19 179 THR A O 1
ATOM 1386 N N . LEU A 1 180 ? -4.286 7.660 4.672 1.00 87.38 180 LEU A N 1
ATOM 1387 C CA . LEU A 1 180 ? -5.225 7.075 5.631 1.00 87.38 180 LEU A CA 1
ATOM 1388 C C . LEU A 1 180 ? -6.273 8.084 6.113 1.00 87.38 180 LEU A C 1
ATOM 1390 O O . LEU A 1 180 ? -7.468 7.793 6.101 1.00 87.38 180 LEU A O 1
ATOM 1394 N N . GLN A 1 181 ? -5.838 9.275 6.524 1.00 86.44 181 GLN A N 1
ATOM 1395 C CA . GLN A 1 181 ? -6.725 10.316 7.047 1.00 86.44 181 GLN A CA 1
ATOM 1396 C C . GLN A 1 181 ? -7.708 10.810 5.994 1.00 86.44 181 GLN A C 1
ATOM 1398 O O . GLN A 1 181 ? -8.897 10.955 6.276 1.00 86.44 181 GLN A O 1
ATOM 1403 N N . GLN A 1 182 ? -7.230 11.034 4.772 1.00 86.81 182 GLN A N 1
ATOM 1404 C CA . GLN A 1 182 ? -8.085 11.482 3.682 1.00 86.81 182 GLN A CA 1
ATOM 1405 C C . GLN A 1 182 ? -9.067 10.387 3.247 1.00 86.81 182 GLN A C 1
ATOM 1407 O O . GLN A 1 182 ? -10.213 10.700 2.940 1.00 86.81 182 GLN A O 1
ATOM 1412 N N . MET A 1 183 ? -8.658 9.114 3.285 1.00 87.38 183 MET A N 1
ATOM 1413 C CA . MET A 1 183 ? -9.529 7.979 2.967 1.00 87.38 183 MET A CA 1
ATOM 1414 C C . MET A 1 183 ? -10.632 7.770 4.013 1.00 87.38 183 MET A C 1
ATOM 1416 O O . MET A 1 183 ? -11.757 7.402 3.665 1.00 87.38 183 MET A O 1
ATOM 1420 N N . CYS A 1 184 ? -10.311 7.978 5.293 1.00 88.50 184 CYS A N 1
ATOM 1421 C CA . CYS A 1 184 ? -11.264 7.799 6.387 1.00 88.50 184 CYS A CA 1
ATOM 1422 C C . CYS A 1 184 ? -12.211 8.994 6.543 1.00 88.50 184 CYS A C 1
ATOM 1424 O O . CYS A 1 184 ? -13.330 8.798 6.996 1.00 88.50 184 CYS A O 1
ATOM 1426 N N . SER A 1 185 ? -11.820 10.205 6.137 1.00 85.94 185 SER A N 1
ATOM 1427 C CA . SER A 1 185 ? -12.656 11.408 6.260 1.00 85.94 185 SER A CA 1
ATOM 1428 C C . SER A 1 185 ? -14.018 11.265 5.545 1.00 85.94 185 SER A C 1
ATOM 1430 O O . SER A 1 185 ? -14.064 10.780 4.411 1.00 85.94 185 SER A O 1
ATOM 1432 N N . PRO A 1 186 ? -15.142 11.690 6.163 1.00 89.75 186 PRO A N 1
ATOM 1433 C CA . PRO A 1 186 ? -15.254 12.407 7.442 1.00 89.75 186 PRO A CA 1
ATOM 1434 C C . PRO A 1 186 ? -15.345 11.497 8.683 1.00 89.75 186 PRO A C 1
ATOM 1436 O O . PRO A 1 186 ? -15.601 11.989 9.780 1.00 89.75 186 PRO A O 1
ATOM 1439 N N . TYR A 1 187 ? -15.192 10.184 8.525 1.00 90.50 187 TYR A N 1
ATOM 1440 C CA . TYR A 1 187 ? -15.322 9.212 9.607 1.00 90.50 187 TYR A CA 1
ATOM 1441 C C . TYR A 1 187 ? -14.083 9.205 10.508 1.00 90.50 187 TYR A C 1
ATOM 1443 O O . TYR A 1 187 ? -12.949 9.372 10.052 1.00 90.50 187 TYR A O 1
ATOM 1451 N N . ASP A 1 188 ? -14.300 8.964 11.802 1.00 85.94 188 ASP A N 1
ATOM 1452 C CA . ASP A 1 188 ? -13.208 8.684 12.733 1.00 85.94 188 ASP A CA 1
ATOM 1453 C C . ASP A 1 188 ? -12.521 7.375 12.325 1.00 85.94 188 ASP A C 1
ATOM 1455 O O . ASP A 1 188 ? -13.196 6.388 12.039 1.00 85.94 188 ASP A O 1
ATOM 1459 N N . VAL A 1 189 ? -11.190 7.350 12.319 1.00 84.44 189 VAL A N 1
ATOM 1460 C CA . VAL A 1 189 ? -10.367 6.195 11.934 1.00 84.44 189 VAL A CA 1
ATOM 1461 C C . VAL A 1 189 ? -10.744 4.953 12.748 1.00 84.44 189 VAL A C 1
ATOM 1463 O O . VAL A 1 189 ? -10.796 3.854 12.196 1.00 84.44 189 VAL A O 1
ATOM 1466 N N . GLU A 1 190 ? -11.079 5.126 14.028 1.00 85.12 190 GLU A N 1
ATOM 1467 C CA . GLU A 1 190 ? -11.441 4.019 14.921 1.00 85.12 190 GLU A CA 1
ATOM 1468 C C . GLU A 1 190 ? -12.935 3.638 14.858 1.00 85.12 190 GLU A C 1
ATOM 1470 O O . GLU A 1 190 ? -13.322 2.605 15.412 1.00 85.12 190 GLU A O 1
ATOM 1475 N N . SER A 1 191 ? -13.784 4.408 14.165 1.00 88.88 191 SER A N 1
ATOM 1476 C CA . SER A 1 191 ? -15.201 4.057 13.955 1.00 88.88 191 SER A CA 1
ATOM 1477 C C . SER A 1 191 ? -15.363 2.825 13.054 1.00 88.88 191 SER A C 1
ATOM 1479 O O . SER A 1 191 ? -14.425 2.412 12.373 1.00 88.88 191 SER A O 1
ATOM 1481 N N . ALA A 1 192 ? -16.556 2.223 13.025 1.00 89.50 192 ALA A N 1
ATOM 1482 C CA . ALA A 1 192 ? -16.826 1.075 12.156 1.00 89.50 192 ALA A CA 1
ATOM 1483 C C . ALA A 1 192 ? -16.642 1.436 10.670 1.00 89.50 192 ALA A C 1
ATOM 1485 O O . ALA A 1 192 ? -16.000 0.700 9.919 1.00 89.50 192 ALA A O 1
ATOM 1486 N N . GLU A 1 193 ? -17.140 2.604 10.264 1.00 93.19 193 GLU A N 1
ATOM 1487 C CA . GLU A 1 193 ? -16.993 3.151 8.919 1.00 93.19 193 GLU A CA 1
ATOM 1488 C C . GLU A 1 193 ? -15.530 3.479 8.609 1.00 93.19 193 GLU A C 1
ATOM 1490 O O . GLU A 1 193 ? -15.038 3.128 7.536 1.00 93.19 193 GLU A O 1
ATOM 1495 N N . GLY A 1 194 ? -14.813 4.084 9.561 1.00 91.19 194 GLY A N 1
ATOM 1496 C CA . GLY A 1 194 ? -13.379 4.340 9.449 1.00 91.19 194 GLY A CA 1
ATOM 1497 C C . GLY A 1 194 ? -12.590 3.058 9.223 1.00 91.19 194 GLY A C 1
ATOM 1498 O O . GLY A 1 194 ? -11.860 2.959 8.242 1.00 91.19 194 GLY A O 1
ATOM 1499 N N . ARG A 1 195 ? -12.803 2.025 10.045 1.00 90.50 195 ARG A N 1
ATOM 1500 C CA . ARG A 1 195 ? -12.161 0.709 9.876 1.00 90.50 195 ARG A CA 1
ATOM 1501 C C . ARG A 1 195 ? -12.481 0.073 8.528 1.00 90.50 195 ARG A C 1
ATOM 1503 O O . ARG A 1 195 ? -11.579 -0.457 7.887 1.00 90.50 195 ARG A O 1
ATOM 1510 N N . ALA A 1 196 ? -13.722 0.168 8.049 1.00 93.00 196 ALA A N 1
ATOM 1511 C CA . ALA A 1 196 ? -14.069 -0.307 6.710 1.00 93.00 196 ALA A CA 1
ATOM 1512 C C . ALA A 1 196 ? -13.269 0.433 5.618 1.00 93.00 196 ALA A C 1
ATOM 1514 O O . ALA A 1 196 ? -12.780 -0.195 4.678 1.00 93.00 196 ALA A O 1
ATOM 1515 N N . LYS A 1 197 ? -13.062 1.750 5.762 1.00 93.75 197 LYS A N 1
ATOM 1516 C CA . LYS A 1 197 ? -12.184 2.532 4.874 1.00 93.75 197 LYS A CA 1
ATOM 1517 C C . LYS A 1 197 ? -10.714 2.123 4.987 1.00 93.75 197 LYS A C 1
ATOM 1519 O O . LYS A 1 197 ? -10.044 2.058 3.958 1.00 93.75 197 LYS A O 1
ATOM 1524 N N . GLN A 1 198 ? -10.226 1.786 6.181 1.00 92.12 198 GLN A N 1
ATOM 1525 C CA . GLN A 1 198 ? -8.866 1.264 6.359 1.00 92.12 198 GLN A CA 1
ATOM 1526 C C . GLN A 1 198 ? -8.669 -0.068 5.624 1.00 92.12 198 GLN A C 1
ATOM 1528 O O . GLN A 1 198 ? -7.668 -0.233 4.932 1.00 92.12 198 GLN A O 1
ATOM 1533 N N . VAL A 1 199 ? -9.626 -0.999 5.714 1.00 94.06 199 VAL A N 1
ATOM 1534 C CA . VAL A 1 199 ? -9.567 -2.281 4.984 1.00 94.06 199 VAL A CA 1
ATOM 1535 C C . VAL A 1 199 ? -9.453 -2.038 3.477 1.00 94.06 199 VAL A C 1
ATOM 1537 O O . VAL A 1 199 ? -8.544 -2.568 2.839 1.00 94.06 199 VAL A O 1
ATOM 1540 N N . LEU A 1 200 ? -10.312 -1.170 2.928 1.00 93.62 200 LEU A N 1
ATOM 1541 C CA . LEU A 1 200 ? -10.275 -0.803 1.509 1.00 93.62 200 LEU A CA 1
ATOM 1542 C C . LEU A 1 200 ? -8.932 -0.185 1.105 1.00 93.62 200 LEU A C 1
ATOM 1544 O O . LEU A 1 200 ? -8.395 -0.529 0.055 1.00 93.62 200 LEU A O 1
ATOM 1548 N N . MET A 1 201 ? -8.373 0.695 1.940 1.00 92.94 201 MET A N 1
ATOM 1549 C CA . MET A 1 201 ? -7.062 1.293 1.692 1.00 92.94 201 MET A CA 1
ATOM 1550 C C . MET A 1 201 ? -5.960 0.235 1.664 1.00 92.94 201 MET A C 1
ATOM 1552 O O . MET A 1 201 ? -5.157 0.221 0.736 1.00 92.94 201 MET A O 1
ATOM 1556 N N . HIS A 1 202 ? -5.909 -0.648 2.664 1.00 94.56 202 HIS A N 1
ATOM 1557 C CA . HIS A 1 202 ? -4.886 -1.686 2.729 1.00 94.56 202 HIS A CA 1
ATOM 1558 C C . HIS A 1 202 ? -4.922 -2.566 1.476 1.00 94.56 202 HIS A C 1
ATOM 1560 O O . HIS A 1 202 ? -3.870 -2.824 0.886 1.00 94.56 202 HIS A O 1
ATOM 1566 N N . ASP A 1 203 ? -6.110 -3.010 1.059 1.00 95.00 203 ASP A N 1
ATOM 1567 C CA . ASP A 1 203 ? -6.299 -3.814 -0.152 1.00 95.00 203 ASP A CA 1
ATOM 1568 C C . ASP A 1 203 ? -5.904 -3.072 -1.423 1.00 95.00 203 ASP A C 1
ATOM 1570 O O . ASP A 1 203 ? -5.138 -3.622 -2.211 1.00 95.00 203 ASP A O 1
ATOM 1574 N N . ALA A 1 204 ? -6.313 -1.812 -1.578 1.00 94.31 204 ALA A N 1
ATOM 1575 C CA . ALA A 1 204 ? -5.910 -0.999 -2.720 1.00 94.31 204 ALA A CA 1
ATOM 1576 C C . ALA A 1 204 ? -4.385 -0.803 -2.783 1.00 94.31 204 ALA A C 1
ATOM 1578 O O . ALA A 1 204 ? -3.795 -0.958 -3.849 1.00 94.31 204 ALA A O 1
ATOM 1579 N N . VAL A 1 205 ? -3.723 -0.531 -1.651 1.00 95.69 205 VAL A N 1
ATOM 1580 C CA . VAL A 1 205 ? -2.257 -0.392 -1.598 1.00 95.69 205 VAL A CA 1
ATOM 1581 C C . VAL A 1 205 ? -1.559 -1.703 -1.963 1.00 95.69 205 VAL A C 1
ATOM 1583 O O . VAL A 1 205 ? -0.583 -1.685 -2.709 1.00 95.69 205 VAL A O 1
ATOM 1586 N N . ALA A 1 206 ? -2.047 -2.849 -1.479 1.00 96.31 206 ALA A N 1
ATOM 1587 C CA . ALA A 1 206 ? -1.454 -4.138 -1.834 1.00 96.31 206 ALA A CA 1
ATOM 1588 C C . ALA A 1 206 ? -1.648 -4.480 -3.315 1.00 96.31 206 ALA A C 1
ATOM 1590 O O . ALA A 1 206 ? -0.701 -4.954 -3.936 1.00 96.31 206 ALA A O 1
ATOM 1591 N N . ASP A 1 207 ? -2.823 -4.201 -3.885 1.00 95.75 207 ASP A N 1
ATOM 1592 C CA . ASP A 1 207 ? -3.070 -4.378 -5.320 1.00 95.75 207 ASP A CA 1
ATOM 1593 C C . ASP A 1 207 ? -2.101 -3.531 -6.141 1.00 95.75 207 ASP A C 1
ATOM 1595 O O . ASP A 1 207 ? -1.408 -4.051 -7.010 1.00 95.75 207 ASP A O 1
ATOM 1599 N N . VAL A 1 208 ? -1.991 -2.238 -5.821 1.00 94.62 208 VAL A N 1
ATOM 1600 C CA . VAL A 1 208 ? -1.072 -1.319 -6.502 1.00 94.62 208 VAL A CA 1
ATOM 1601 C C . VAL A 1 208 ? 0.373 -1.804 -6.405 1.00 94.62 208 VAL A C 1
ATOM 1603 O O . VAL A 1 208 ? 1.074 -1.809 -7.412 1.00 94.62 208 VAL A O 1
ATOM 1606 N N . LEU A 1 209 ? 0.824 -2.250 -5.229 1.00 95.62 209 LEU A N 1
ATOM 1607 C CA . LEU A 1 209 ? 2.189 -2.750 -5.054 1.00 95.62 209 LEU A CA 1
ATOM 1608 C C . LEU A 1 209 ? 2.488 -3.962 -5.929 1.00 95.62 209 LEU A C 1
ATOM 1610 O O . LEU A 1 209 ? 3.542 -3.993 -6.558 1.00 95.62 209 LEU A O 1
ATOM 1614 N N . VAL A 1 210 ? 1.580 -4.940 -5.982 1.00 95.44 210 VAL A N 1
ATOM 1615 C CA . VAL A 1 210 ? 1.766 -6.123 -6.832 1.00 95.44 210 VAL A CA 1
ATOM 1616 C C . VAL A 1 210 ? 1.755 -5.732 -8.304 1.00 95.44 210 VAL A C 1
ATOM 1618 O O . VAL A 1 210 ? 2.669 -6.094 -9.037 1.00 95.44 210 VAL A O 1
ATOM 1621 N N . LEU A 1 211 ? 0.774 -4.929 -8.723 1.00 94.12 211 LEU A N 1
ATOM 1622 C CA . LEU A 1 211 ? 0.639 -4.505 -10.114 1.00 94.12 211 LEU A CA 1
ATOM 1623 C C . LEU A 1 211 ? 1.853 -3.710 -10.599 1.00 94.12 211 LEU A C 1
ATOM 1625 O O . LEU A 1 211 ? 2.314 -3.938 -11.716 1.00 94.12 211 LEU A O 1
ATOM 1629 N N . VAL A 1 212 ? 2.376 -2.792 -9.784 1.00 92.75 212 VAL A N 1
ATOM 1630 C CA . VAL A 1 212 ? 3.596 -2.050 -10.124 1.00 92.75 212 VAL A CA 1
ATOM 1631 C C . VAL A 1 212 ? 4.794 -2.991 -10.140 1.00 92.75 212 VAL A C 1
ATOM 1633 O O . VAL A 1 212 ? 5.544 -2.968 -11.109 1.00 92.75 212 VAL A O 1
ATOM 1636 N N . ALA A 1 213 ? 4.949 -3.854 -9.131 1.00 92.94 213 ALA A N 1
ATOM 1637 C CA . ALA A 1 213 ? 6.047 -4.816 -9.072 1.00 92.94 213 ALA A CA 1
ATOM 1638 C C . ALA A 1 213 ? 6.107 -5.724 -10.311 1.00 92.94 213 ALA A C 1
ATOM 1640 O O . ALA A 1 213 ? 7.196 -5.975 -10.806 1.00 92.94 213 ALA A O 1
ATOM 1641 N N . ASP A 1 214 ? 4.961 -6.176 -10.824 1.00 91.44 214 ASP A N 1
ATOM 1642 C CA . ASP A 1 214 ? 4.873 -7.016 -12.027 1.00 91.44 214 ASP A CA 1
ATOM 1643 C C . ASP A 1 214 ? 5.166 -6.258 -13.333 1.00 91.44 214 ASP A C 1
ATOM 1645 O O . ASP A 1 214 ? 5.456 -6.878 -14.351 1.00 91.44 214 ASP A O 1
ATOM 1649 N N . ARG A 1 215 ? 5.046 -4.925 -13.334 1.00 88.94 215 ARG A N 1
ATOM 1650 C CA . ARG A 1 215 ? 5.242 -4.080 -14.526 1.00 88.94 215 ARG A CA 1
ATOM 1651 C C . ARG A 1 215 ? 6.651 -3.514 -14.640 1.00 88.94 215 ARG A C 1
ATOM 1653 O O . ARG A 1 215 ? 7.028 -3.085 -15.721 1.00 88.94 215 ARG A O 1
ATOM 1660 N N . ILE A 1 216 ? 7.394 -3.449 -13.539 1.00 86.88 216 ILE A N 1
ATOM 1661 C CA . ILE A 1 216 ? 8.764 -2.914 -13.538 1.00 86.88 216 ILE A CA 1
ATOM 1662 C C . ILE A 1 216 ? 9.836 -3.999 -13.678 1.00 86.88 216 ILE A C 1
ATOM 1664 O O . ILE A 1 216 ? 11.003 -3.654 -13.846 1.00 86.88 216 ILE A O 1
ATOM 1668 N N . THR A 1 217 ? 9.449 -5.271 -13.527 1.00 78.88 217 THR A N 1
ATOM 1669 C CA . THR A 1 217 ? 10.289 -6.465 -13.724 1.00 78.88 217 THR A CA 1
ATOM 1670 C C . THR A 1 217 ? 10.341 -6.862 -15.187 1.00 78.88 217 THR A C 1
ATOM 1672 O O . THR A 1 217 ? 11.440 -7.223 -15.658 1.00 78.88 217 THR A O 1
#

Foldseek 3Di:
DCPVVPDPVVVVVVVVVVVVVVVVVVVVVVVVVVVVVVVVVPDPPPPPPDDQQFDDDCDPLNVCCCVPVLPWDDDDPFWTWDDDPNWIWIWGADRPFGIKIKTWAQFFWKKKWFDPPDFAFPPQPPATLHRRIDMDGPDSVLRNLCSPPVLSVLCVLFPIFIWTDPNTMIMTGCGSVPRLVVQQPPHDCSDPSNSVSVSSVSVSVVSNRVSSRVSRD

Sequence (217 aa):
MPFLAAIPWDLIGVLGGAFCCGSLFLFLAGTLGVIIYRSQTKNPIDANAPPRPRLPAESPETRSMLLSVVGYQESHTHARVRERWGRPITYTRTPTDGAHWFTIASGSELELTERNGRPGGVLTGDSVLDDRFLLKTEEPSLAPMLADPDLRDRLLSLPRVHLVSDGRAVTFVDDRLATLQQMCSPYDVESAEGRAKQVLMHDAVADVLVLVADRIT

Radius of gyration: 23.39 Å; chains: 1; bounding box: 83×46×47 Å

pLDDT: mean 75.92, std 17.77, range [35.84, 96.31]

Secondary structure (DSSP, 8-state):
--SSTTS-HHHHHHHHHHHHHHHHHHHHHHHHHHHHHHHHSS----TTSPPPPPPPP--HHHHHHHHHTS--EEEETTEEEEEETTEEEEEEEETTTEEEEEEE--S-EEEEEE-TT------SSS----TTEEEEES-TTHHHHHT-HHHHHHHHHSSS-EEEEESSEEEEEEGGGHHHHHHHTTS-TTSHHHHHHHHHHHHHHHHHHHHHHHHH-